Protein AF-A0A957BUF9-F1 (afdb_monomer)

Mean predicted aligned error: 3.06 Å

Radius of gyration: 19.1 Å; Cα contacts (8 Å, |Δi|>4): 492; chains: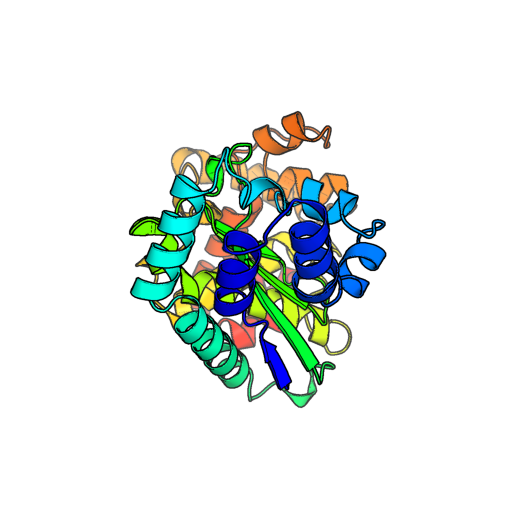 1; bounding box: 46×39×56 Å

Sequence (296 aa):
MQFDIIDAESIYRRLLDAPDDDARGAIFDAELAAPFDGLARMMGGGGRATFAQWGMTPEMFSSAMREQVTRYVAALAEAKAWERAAAALERGWQAFSAYHDRIALDKTVFALVLSDMSKAPWARGYAGFGAIPGWIMVTYWQPDTYNLARVEAATAHELHHQLMGASMQRGGINMMASLADYMLGEGLAESFATELYGDAVAGPWVTDFPEAELERVKVIYRGALDLTGYDTLRAYIFGGQIAAAYDLPQVEVPMMSGYALGYKIVQAYKQRTGKSVVDISYIPPREVIAESGFFG

pLDDT: mean 95.89, std 3.26, range [80.38, 98.88]

Secondary structure (DSSP, 8-state):
-EEEE--HHHHHHHHHH-SSHHHHHHHHIIIIIGGGHHHHHHTT--HHHHHHHTT--GGGGSTTTHHHHHHHHHHHHHTTHHHHHHHHHHHHHHHTGGGGGG---SEEEEEEEE---TT-GGGTTEEEE--STTEEEEEESS--HHHHTTHHHHHHHHHHHHHHHHHGGGT---TTS-HHHHHHHHHHHHHHHHHHH-GGG--HHHHSS-GGGHHHHHHHHHTTTT--SHHHHHHHHH-HHHHHHTTPPP--S-TTHHHHHHHHHHHHHHHHH---HHHHTTS-HHHHHHHHTTT-

Structure (mmCIF, N/CA/C/O backbone):
data_AF-A0A957BUF9-F1
#
_entry.id   AF-A0A957BUF9-F1
#
loop_
_atom_site.group_PDB
_atom_site.id
_atom_site.type_symbol
_atom_site.label_atom_id
_atom_site.label_alt_id
_atom_site.label_comp_id
_atom_site.label_asym_id
_atom_site.label_entity_id
_atom_site.label_seq_id
_atom_site.pdbx_PDB_ins_code
_atom_site.Cartn_x
_atom_site.Cartn_y
_atom_site.Cartn_z
_atom_site.occupancy
_atom_site.B_iso_or_equiv
_atom_site.auth_seq_id
_atom_site.auth_comp_id
_atom_site.auth_asym_id
_atom_site.auth_atom_id
_atom_site.pdbx_PDB_model_num
ATOM 1 N N . MET A 1 1 ? -12.159 -13.874 -6.905 1.00 93.12 1 MET A N 1
ATOM 2 C CA . MET A 1 1 ? -11.559 -12.811 -7.727 1.00 93.12 1 MET A CA 1
ATOM 3 C C . MET A 1 1 ? -10.401 -13.400 -8.515 1.00 93.12 1 MET A C 1
ATOM 5 O O . MET A 1 1 ? -9.682 -14.224 -7.969 1.00 93.12 1 MET A O 1
ATOM 9 N N . GLN A 1 2 ? -10.260 -13.029 -9.783 1.00 96.12 2 GLN A N 1
ATOM 10 C CA . GLN A 1 2 ? -9.119 -13.352 -10.637 1.00 96.12 2 GLN A CA 1
ATOM 11 C C . GLN A 1 2 ? -8.083 -12.224 -10.549 1.00 96.12 2 GLN A C 1
ATOM 13 O O . GLN A 1 2 ? -8.441 -11.050 -10.674 1.00 96.12 2 GLN A O 1
ATOM 18 N N . PHE A 1 3 ? -6.810 -12.579 -10.382 1.00 98.19 3 PHE A N 1
ATOM 19 C CA . PHE A 1 3 ? -5.698 -11.632 -10.438 1.00 98.19 3 PHE A CA 1
ATOM 20 C C . PHE A 1 3 ? -5.000 -11.703 -11.798 1.00 98.19 3 PHE A C 1
ATOM 22 O O . PHE A 1 3 ? -4.423 -12.727 -12.160 1.00 98.19 3 PHE A O 1
ATOM 29 N N . ASP A 1 4 ? -5.025 -10.598 -12.534 1.00 98.12 4 ASP A N 1
ATOM 30 C CA . ASP A 1 4 ? -4.230 -10.406 -13.743 1.00 98.12 4 ASP A CA 1
ATOM 31 C C . ASP A 1 4 ? -2.893 -9.779 -13.346 1.00 98.12 4 ASP A C 1
ATOM 33 O O . ASP A 1 4 ? -2.760 -8.559 -13.229 1.00 98.12 4 ASP A O 1
ATOM 37 N N . ILE A 1 5 ? -1.917 -10.642 -13.076 1.00 98.44 5 ILE A N 1
ATOM 38 C CA . ILE A 1 5 ? -0.587 -10.254 -12.607 1.00 98.44 5 ILE A CA 1
ATOM 39 C C . ILE A 1 5 ? 0.290 -9.893 -13.806 1.00 98.44 5 ILE A C 1
ATOM 41 O O . ILE A 1 5 ? 0.530 -10.721 -14.685 1.00 98.44 5 ILE A O 1
ATOM 45 N N . ILE A 1 6 ? 0.790 -8.660 -13.828 1.00 98.50 6 ILE A N 1
ATOM 46 C CA . ILE A 1 6 ? 1.730 -8.184 -14.840 1.00 98.50 6 ILE A CA 1
ATOM 47 C C . ILE A 1 6 ? 3.107 -8.809 -14.598 1.00 98.50 6 ILE A C 1
ATOM 49 O O . ILE A 1 6 ? 3.684 -8.660 -13.518 1.00 98.50 6 ILE A O 1
ATOM 53 N N . ASP A 1 7 ? 3.658 -9.469 -15.622 1.00 98.25 7 ASP A N 1
ATOM 54 C CA . ASP A 1 7 ? 5.020 -10.021 -15.619 1.00 98.25 7 ASP A CA 1
ATOM 55 C C . ASP A 1 7 ? 6.062 -8.903 -15.798 1.00 98.25 7 ASP A C 1
ATOM 57 O O . ASP A 1 7 ? 6.698 -8.736 -16.846 1.00 98.25 7 ASP A O 1
ATOM 61 N N . ALA A 1 8 ? 6.196 -8.085 -14.755 1.00 98.25 8 ALA A N 1
ATOM 62 C CA . ALA A 1 8 ? 7.102 -6.949 -14.745 1.00 98.25 8 ALA A CA 1
ATOM 63 C C . ALA A 1 8 ? 8.568 -7.382 -14.900 1.00 98.25 8 ALA A C 1
ATOM 65 O O . ALA A 1 8 ? 9.340 -6.644 -15.505 1.00 98.25 8 ALA A O 1
ATOM 66 N N . GLU A 1 9 ? 8.956 -8.579 -14.442 1.00 98.19 9 GLU A N 1
ATOM 67 C CA . GLU A 1 9 ? 10.321 -9.082 -14.622 1.00 98.19 9 GLU A CA 1
ATOM 68 C C . GLU A 1 9 ? 10.674 -9.218 -16.110 1.00 98.19 9 GLU A C 1
ATOM 70 O O . GLU A 1 9 ? 11.672 -8.652 -16.574 1.00 98.19 9 GLU A O 1
ATOM 75 N N . SER A 1 10 ? 9.840 -9.922 -16.881 1.00 98.44 10 SER A N 1
ATOM 76 C CA . SER A 1 10 ? 10.059 -10.094 -18.320 1.00 98.44 10 SER A CA 1
ATOM 77 C C . SER A 1 10 ? 9.954 -8.777 -19.087 1.00 98.44 10 SER A C 1
ATOM 79 O O . SER A 1 10 ? 10.653 -8.582 -20.088 1.00 98.44 10 SER A O 1
ATOM 81 N N . ILE A 1 11 ? 9.092 -7.857 -18.645 1.00 98.69 11 ILE A N 1
ATOM 82 C CA . ILE A 1 11 ? 8.996 -6.518 -19.237 1.00 98.69 11 ILE A CA 1
ATOM 83 C C . ILE A 1 11 ? 10.272 -5.712 -18.960 1.00 98.69 11 ILE A C 1
ATOM 85 O O . ILE A 1 11 ? 10.829 -5.126 -19.887 1.00 98.69 11 ILE A O 1
ATOM 89 N N . TYR A 1 12 ? 10.806 -5.736 -17.736 1.00 98.50 12 TYR A N 1
ATOM 90 C CA . TYR A 1 12 ? 12.041 -5.028 -17.391 1.00 98.50 12 TYR A CA 1
ATOM 91 C C . TYR A 1 12 ? 13.249 -5.527 -18.162 1.00 98.50 12 TYR A C 1
ATOM 93 O O . TYR A 1 12 ? 14.031 -4.709 -18.642 1.00 98.50 12 TYR A O 1
ATOM 101 N N . ARG A 1 13 ? 13.380 -6.842 -18.357 1.00 97.88 13 ARG A N 1
ATOM 102 C CA . ARG A 1 13 ? 14.448 -7.396 -19.202 1.00 97.88 13 ARG A CA 1
ATOM 103 C C . ARG A 1 13 ? 14.373 -6.841 -20.626 1.00 97.88 13 ARG A C 1
ATOM 105 O O . ARG A 1 13 ? 15.377 -6.379 -21.151 1.00 97.88 13 ARG A O 1
ATOM 112 N N . ARG A 1 14 ? 13.177 -6.768 -21.217 1.00 98.19 14 ARG A N 1
ATOM 113 C CA . ARG A 1 14 ? 12.992 -6.196 -22.563 1.00 98.19 14 ARG A CA 1
ATOM 114 C C . ARG A 1 14 ? 13.181 -4.682 -22.618 1.00 98.19 14 ARG A C 1
ATOM 116 O O . ARG A 1 14 ? 13.705 -4.188 -23.609 1.00 98.19 14 ARG A O 1
ATOM 123 N N . LEU A 1 15 ? 12.810 -3.946 -21.571 1.00 98.19 15 LEU A N 1
ATOM 124 C CA . LEU A 1 15 ? 13.092 -2.509 -21.466 1.00 98.19 15 LEU A CA 1
ATOM 125 C C . LEU A 1 15 ? 14.598 -2.232 -21.383 1.00 98.19 15 LEU A C 1
ATOM 127 O O . LEU A 1 15 ? 15.083 -1.289 -22.010 1.00 98.19 15 LEU A O 1
ATOM 131 N N . LEU A 1 16 ? 15.339 -3.067 -20.648 1.00 97.56 16 LEU A N 1
ATOM 132 C CA . LEU A 1 16 ? 16.799 -3.025 -20.612 1.00 97.56 16 LEU A CA 1
ATOM 133 C C . LEU A 1 16 ? 17.384 -3.424 -21.973 1.00 97.56 16 LEU A C 1
ATOM 135 O O . LEU A 1 16 ? 18.296 -2.765 -22.452 1.00 97.56 16 LEU A O 1
ATOM 139 N N . ASP A 1 17 ? 16.860 -4.435 -22.653 1.00 96.81 17 ASP A N 1
ATOM 140 C CA . ASP A 1 17 ? 17.416 -4.901 -23.933 1.00 96.81 17 ASP A CA 1
ATOM 141 C C . ASP A 1 17 ? 16.968 -4.078 -25.155 1.00 96.81 17 ASP A C 1
ATOM 143 O O . ASP A 1 17 ? 17.446 -4.311 -26.267 1.00 96.81 17 ASP A O 1
ATOM 147 N N . ALA A 1 18 ? 16.076 -3.100 -24.970 1.00 97.50 18 ALA A N 1
ATOM 148 C CA . ALA A 1 18 ? 15.553 -2.274 -26.051 1.00 97.50 18 ALA A CA 1
ATOM 149 C C . ALA A 1 18 ? 16.684 -1.543 -26.816 1.00 97.50 18 ALA A C 1
ATOM 151 O O . ALA A 1 18 ? 17.548 -0.925 -26.180 1.00 97.50 18 ALA A O 1
ATOM 152 N N . PRO A 1 19 ? 16.673 -1.575 -28.166 1.00 95.44 19 PRO A N 1
ATOM 153 C CA . PRO A 1 19 ? 17.768 -1.061 -28.994 1.00 95.44 19 PRO A CA 1
ATOM 154 C C . PRO A 1 19 ? 17.893 0.468 -28.972 1.00 95.44 19 PRO A C 1
ATOM 156 O O . PRO A 1 19 ? 18.985 0.997 -29.171 1.00 95.44 19 PRO A O 1
ATOM 159 N N . ASP A 1 20 ? 16.791 1.172 -28.719 1.00 95.50 20 ASP A N 1
ATOM 160 C CA . ASP A 1 20 ? 16.701 2.628 -28.678 1.00 95.50 20 ASP A CA 1
ATOM 161 C C . ASP A 1 20 ? 15.570 3.082 -27.734 1.00 95.50 20 ASP A C 1
ATOM 163 O O . ASP A 1 20 ? 14.872 2.271 -27.112 1.00 95.50 20 ASP A O 1
ATOM 167 N N . ASP A 1 21 ? 15.443 4.398 -27.561 1.00 95.31 21 ASP A N 1
ATOM 168 C CA . ASP A 1 21 ? 14.479 5.007 -26.641 1.00 95.31 21 ASP A CA 1
ATOM 169 C C . ASP A 1 21 ? 13.029 4.877 -27.137 1.00 95.31 21 ASP A C 1
ATOM 171 O O . ASP A 1 21 ? 12.120 4.733 -26.316 1.00 95.31 21 ASP A O 1
ATOM 175 N N . ASP A 1 22 ? 12.810 4.845 -28.455 1.00 96.50 22 ASP A N 1
ATOM 176 C CA . ASP A 1 22 ? 11.481 4.692 -29.053 1.00 96.50 22 ASP A CA 1
ATOM 177 C C . ASP A 1 22 ? 10.931 3.284 -28.803 1.00 96.50 22 ASP A C 1
ATOM 179 O O . ASP A 1 22 ? 9.811 3.129 -28.306 1.00 96.50 22 ASP A O 1
ATOM 183 N N . ALA A 1 23 ? 11.738 2.249 -29.058 1.00 97.75 23 ALA A N 1
ATOM 184 C CA . ALA A 1 23 ? 11.388 0.862 -28.771 1.00 97.75 23 ALA A CA 1
ATOM 185 C C . ALA A 1 23 ? 11.121 0.646 -27.275 1.00 97.75 23 ALA A C 1
ATOM 187 O O . ALA A 1 23 ? 10.150 -0.012 -26.896 1.00 97.75 23 ALA A O 1
ATOM 188 N N . ARG A 1 24 ? 11.946 1.244 -26.408 1.00 97.62 24 ARG A N 1
ATOM 189 C CA . ARG A 1 24 ? 11.765 1.175 -24.953 1.00 97.62 24 ARG A CA 1
ATOM 190 C C . ARG A 1 24 ? 10.471 1.845 -24.508 1.00 97.62 24 ARG A C 1
ATOM 192 O O . ARG A 1 24 ? 9.728 1.284 -23.706 1.00 97.62 24 ARG A O 1
ATOM 199 N N . GLY A 1 25 ? 10.193 3.031 -25.040 1.00 97.38 25 GLY A N 1
ATOM 200 C CA . GLY A 1 25 ? 8.956 3.748 -24.775 1.00 97.38 25 GLY A CA 1
ATOM 201 C C . GLY A 1 25 ? 7.723 2.955 -25.215 1.00 97.38 25 GLY A C 1
ATOM 202 O O . GLY A 1 25 ? 6.757 2.877 -24.463 1.00 97.38 25 GLY A O 1
ATOM 203 N N . ALA A 1 26 ? 7.773 2.316 -26.386 1.00 98.00 26 ALA A N 1
ATOM 204 C CA . ALA A 1 26 ? 6.678 1.489 -26.888 1.00 98.00 26 ALA A CA 1
ATOM 205 C C . ALA A 1 26 ? 6.393 0.272 -25.989 1.00 98.00 26 ALA A C 1
ATOM 207 O O . ALA A 1 26 ? 5.230 -0.010 -25.703 1.00 98.00 26 ALA A O 1
ATOM 208 N N . ILE A 1 27 ? 7.437 -0.412 -25.501 1.00 98.31 27 ILE A N 1
ATOM 209 C CA . ILE A 1 27 ? 7.293 -1.523 -24.542 1.00 98.31 27 ILE A CA 1
ATOM 210 C C . ILE A 1 27 ? 6.663 -1.021 -23.237 1.00 98.31 27 ILE A C 1
ATOM 212 O O . ILE A 1 27 ? 5.720 -1.625 -22.731 1.00 98.31 27 ILE A O 1
ATOM 216 N N . PHE A 1 28 ? 7.160 0.096 -22.696 1.00 97.88 28 PHE A N 1
ATOM 217 C CA . PHE A 1 28 ? 6.640 0.669 -21.453 1.00 97.88 28 PHE A CA 1
ATOM 218 C C . PHE A 1 28 ? 5.151 1.011 -21.577 1.00 97.88 28 PHE A C 1
ATOM 220 O O . PHE A 1 28 ? 4.353 0.611 -20.728 1.00 97.88 28 PHE A O 1
ATOM 227 N N . ASP A 1 29 ? 4.774 1.706 -22.651 1.00 97.44 29 ASP A N 1
ATOM 228 C CA . ASP A 1 29 ? 3.396 2.137 -22.871 1.00 97.44 29 ASP A CA 1
ATOM 229 C C . ASP A 1 29 ? 2.447 0.946 -23.007 1.00 97.44 29 ASP A C 1
ATOM 231 O O . ASP A 1 29 ? 1.395 0.916 -22.372 1.00 97.44 29 ASP A O 1
ATOM 235 N N . ALA A 1 30 ? 2.822 -0.047 -23.814 1.00 97.50 30 ALA A N 1
ATOM 236 C CA . ALA A 1 30 ? 1.952 -1.176 -24.112 1.00 97.50 30 ALA A CA 1
ATOM 237 C C . ALA A 1 30 ? 1.800 -2.151 -22.935 1.00 97.50 30 ALA A C 1
ATOM 239 O O . ALA A 1 30 ? 0.750 -2.776 -22.799 1.00 97.50 30 ALA A O 1
ATOM 240 N N . GLU A 1 31 ? 2.832 -2.304 -22.101 1.00 97.31 31 GLU A N 1
ATOM 241 C CA . GLU A 1 31 ? 2.919 -3.458 -21.196 1.00 97.31 31 GLU A CA 1
ATOM 242 C C . GLU A 1 31 ? 2.988 -3.096 -19.714 1.00 97.31 31 GLU A C 1
ATOM 244 O O . GLU A 1 31 ? 2.592 -3.910 -18.882 1.00 97.31 31 GLU A O 1
ATOM 249 N N . LEU A 1 32 ? 3.425 -1.879 -19.368 1.00 95.69 32 LEU A N 1
ATOM 250 C CA . LEU A 1 32 ? 3.353 -1.364 -17.996 1.00 95.69 32 LEU A CA 1
ATOM 251 C C . LEU A 1 32 ? 2.255 -0.318 -17.837 1.00 95.69 32 LEU A C 1
ATOM 253 O O . LEU A 1 32 ? 1.518 -0.369 -16.855 1.00 95.69 32 LEU A O 1
ATOM 257 N N . ALA A 1 33 ? 2.126 0.617 -18.783 1.00 96.12 33 ALA A N 1
ATOM 258 C CA . ALA A 1 33 ? 1.180 1.717 -18.638 1.00 96.12 33 ALA A CA 1
ATOM 259 C C . ALA A 1 33 ? -0.260 1.311 -18.986 1.00 96.12 33 ALA A C 1
ATOM 261 O O . ALA A 1 33 ? -1.160 1.471 -18.159 1.00 96.12 33 ALA A O 1
ATOM 262 N N . ALA A 1 34 ? -0.474 0.723 -20.168 1.00 96.38 34 ALA A N 1
ATOM 263 C CA . ALA A 1 34 ? -1.806 0.385 -20.672 1.00 96.38 34 ALA A CA 1
ATOM 264 C C . ALA A 1 34 ? -2.673 -0.449 -19.701 1.00 96.38 34 ALA A C 1
ATOM 266 O O . ALA A 1 34 ? -3.863 -0.143 -19.567 1.00 96.38 34 ALA A O 1
ATOM 267 N N . PRO A 1 35 ? -2.139 -1.442 -18.952 1.00 96.62 35 PRO A N 1
ATOM 268 C CA . PRO A 1 35 ? -2.933 -2.174 -17.959 1.00 96.62 35 PRO A CA 1
ATOM 269 C C . PRO A 1 35 ? -3.543 -1.294 -16.852 1.00 96.62 35 PRO A C 1
ATOM 271 O O . PRO A 1 35 ? -4.583 -1.639 -16.286 1.00 96.62 35 PRO A O 1
ATOM 274 N N . PHE A 1 36 ? -2.934 -0.139 -16.570 1.00 96.69 36 PHE A N 1
ATOM 275 C CA . PHE A 1 36 ? -3.342 0.815 -15.536 1.00 96.69 36 PHE A CA 1
ATOM 276 C C . PHE A 1 36 ? -3.938 2.118 -16.110 1.00 96.69 36 PHE A C 1
ATOM 278 O O . PHE A 1 36 ? -4.192 3.060 -15.360 1.00 96.69 36 PHE A O 1
ATOM 285 N N . ASP A 1 37 ? -4.258 2.188 -17.408 1.00 94.12 37 ASP A N 1
ATOM 286 C CA . ASP A 1 37 ? -4.880 3.379 -18.020 1.00 94.12 37 ASP A CA 1
ATOM 287 C C . ASP A 1 37 ? -6.249 3.727 -17.415 1.00 94.12 37 ASP A C 1
ATOM 289 O O . ASP A 1 37 ? -6.666 4.887 -17.386 1.00 94.12 37 ASP A O 1
ATOM 293 N N . GLY A 1 38 ? -7.000 2.721 -16.954 1.00 95.00 38 GLY A N 1
ATOM 294 C CA . GLY A 1 38 ? -8.247 2.943 -16.217 1.00 95.00 38 GLY A CA 1
ATOM 295 C C . GLY A 1 38 ? -8.001 3.667 -14.894 1.00 95.00 38 GLY A C 1
ATOM 296 O O . GLY A 1 38 ? -8.633 4.693 -14.636 1.00 95.00 38 GLY A O 1
ATOM 297 N N . LEU A 1 39 ? -7.019 3.191 -14.124 1.00 94.88 39 LEU A N 1
ATOM 298 C CA . LEU A 1 39 ? -6.578 3.823 -12.885 1.00 94.88 39 LEU A CA 1
ATOM 299 C C . LEU A 1 39 ? -6.098 5.261 -13.129 1.00 94.88 39 LEU A C 1
ATOM 301 O O . LEU A 1 39 ? -6.566 6.187 -12.468 1.00 94.88 39 LEU A O 1
ATOM 305 N N . ALA A 1 40 ? -5.220 5.471 -14.114 1.00 94.38 40 ALA A N 1
ATOM 306 C CA . ALA A 1 40 ? -4.697 6.796 -14.442 1.00 94.38 40 ALA A CA 1
ATOM 307 C C . ALA A 1 40 ? -5.820 7.796 -14.770 1.00 94.38 40 ALA A C 1
ATOM 309 O O . ALA A 1 40 ? -5.813 8.915 -14.256 1.00 94.38 40 ALA A O 1
ATOM 310 N N . ARG A 1 41 ? -6.830 7.379 -15.550 1.00 95.06 41 ARG A N 1
ATOM 311 C CA . ARG A 1 41 ? -8.002 8.214 -15.870 1.00 95.06 41 ARG A CA 1
ATOM 312 C C . ARG A 1 41 ? -8.845 8.548 -14.646 1.00 95.06 41 ARG A C 1
ATOM 314 O O . ARG A 1 41 ? -9.285 9.687 -14.513 1.00 95.06 41 ARG A O 1
ATOM 321 N N . MET A 1 42 ? -9.067 7.586 -13.750 1.00 92.19 42 MET A N 1
ATOM 322 C CA . MET A 1 42 ? -9.810 7.828 -12.507 1.00 92.19 42 MET A CA 1
ATOM 323 C C . MET A 1 42 ? -9.100 8.817 -11.582 1.00 92.19 42 MET A C 1
ATOM 325 O O . MET A 1 42 ? -9.757 9.606 -10.910 1.00 92.19 42 MET A O 1
ATOM 329 N N . MET A 1 43 ? -7.769 8.821 -11.605 1.00 89.38 43 MET A N 1
ATOM 330 C CA . MET A 1 43 ? -6.935 9.786 -10.887 1.00 89.38 43 MET A CA 1
ATOM 331 C C . MET A 1 43 ? -6.830 11.148 -11.606 1.00 89.38 43 MET A C 1
ATOM 333 O O . MET A 1 43 ? -6.058 12.006 -11.185 1.00 89.38 43 MET A O 1
ATOM 337 N N . GLY A 1 44 ? -7.592 11.363 -12.688 1.00 90.06 44 GLY A N 1
ATOM 338 C CA . GLY A 1 44 ? -7.624 12.619 -13.446 1.00 90.06 44 GLY A CA 1
ATOM 339 C C . GLY A 1 44 ? -6.469 12.802 -14.437 1.00 90.06 44 GLY A C 1
ATOM 340 O O . GLY A 1 44 ? -6.256 13.912 -14.921 1.00 90.06 44 GLY A O 1
ATOM 341 N N . GLY A 1 45 ? -5.721 11.737 -14.732 1.00 92.06 45 GLY A N 1
ATOM 342 C CA . GLY A 1 45 ? -4.552 11.746 -15.609 1.00 92.06 45 GLY A CA 1
ATOM 343 C C . GLY A 1 45 ? -4.662 10.806 -16.815 1.00 92.06 45 GLY A C 1
ATOM 344 O O . GLY A 1 45 ? -5.750 10.415 -17.242 1.00 92.06 45 GLY A O 1
ATOM 345 N N . GLY A 1 46 ? -3.510 10.452 -17.385 1.00 89.50 46 GLY A N 1
ATOM 346 C CA . GLY A 1 46 ? -3.391 9.527 -18.509 1.00 89.50 46 GLY A CA 1
ATOM 347 C C . GLY A 1 46 ? -2.000 9.531 -19.147 1.00 89.50 46 GLY A C 1
ATOM 348 O O . GLY A 1 46 ? -1.310 10.553 -19.174 1.00 89.50 46 GLY A O 1
ATOM 349 N N . GLY A 1 47 ? -1.604 8.377 -19.689 1.00 87.88 47 GLY A N 1
ATOM 350 C CA . GLY A 1 47 ? -0.343 8.205 -20.411 1.00 87.88 47 GLY A CA 1
ATOM 351 C C . GLY A 1 47 ? 0.909 8.456 -19.562 1.00 87.88 47 GLY A C 1
ATOM 352 O O . GLY A 1 47 ? 0.858 8.546 -18.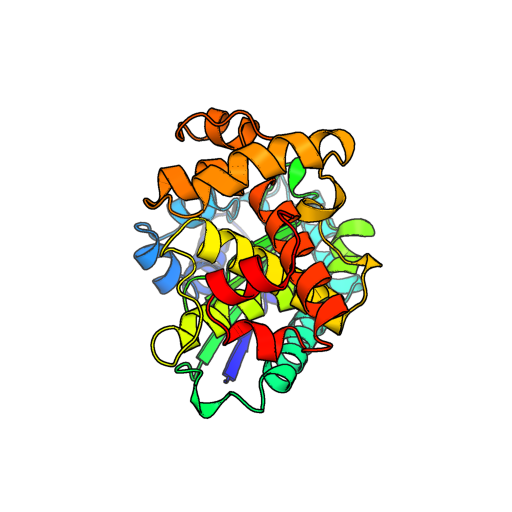334 1.00 87.88 47 GLY A O 1
ATOM 353 N N . ARG A 1 48 ? 2.061 8.601 -20.230 1.00 90.31 48 ARG A N 1
ATOM 354 C CA . ARG A 1 48 ? 3.387 8.681 -19.585 1.00 90.31 48 ARG A CA 1
ATOM 355 C C . ARG A 1 48 ? 3.523 9.779 -18.530 1.00 90.31 48 ARG A C 1
ATOM 357 O O . ARG A 1 48 ? 4.263 9.595 -17.572 1.00 90.31 48 ARG A O 1
ATOM 364 N N . ALA A 1 49 ? 2.820 10.904 -18.678 1.00 93.44 49 ALA A N 1
ATOM 365 C CA . ALA A 1 49 ? 2.907 12.011 -17.725 1.00 93.44 49 ALA A CA 1
ATOM 366 C C . ALA A 1 49 ? 2.449 11.598 -16.316 1.00 93.44 49 ALA A C 1
ATOM 368 O O . ALA A 1 49 ? 3.083 11.970 -15.331 1.00 93.44 49 ALA A O 1
ATOM 369 N N . THR A 1 50 ? 1.388 10.795 -16.217 1.00 94.50 50 THR A N 1
ATOM 370 C CA . THR A 1 50 ? 0.890 10.286 -14.933 1.00 94.50 50 THR A CA 1
ATOM 371 C C . THR A 1 50 ? 1.851 9.272 -14.322 1.00 94.50 50 THR A C 1
ATOM 373 O O . THR A 1 50 ? 2.197 9.395 -13.152 1.00 94.50 50 THR A O 1
ATOM 376 N N . PHE A 1 51 ? 2.372 8.332 -15.113 1.00 95.44 51 PHE A N 1
ATOM 377 C CA . PHE A 1 51 ? 3.361 7.370 -14.616 1.00 95.44 51 PHE A CA 1
ATOM 378 C C . PHE A 1 51 ? 4.656 8.054 -14.169 1.00 95.44 51 PHE A C 1
ATOM 380 O O . PHE A 1 51 ? 5.202 7.695 -13.129 1.00 95.44 51 PHE A O 1
ATOM 387 N N . ALA A 1 52 ? 5.093 9.103 -14.869 1.00 95.25 52 ALA A N 1
ATOM 388 C CA . ALA A 1 52 ? 6.248 9.892 -14.459 1.00 95.25 52 ALA A CA 1
ATOM 389 C C . ALA A 1 52 ? 6.032 10.599 -13.110 1.00 95.25 52 ALA A C 1
ATOM 391 O O . ALA A 1 52 ? 6.958 10.669 -12.302 1.00 95.25 52 ALA A O 1
ATOM 392 N N . GLN A 1 53 ? 4.815 11.077 -12.819 1.00 93.19 53 GLN A N 1
ATOM 393 C CA . GLN A 1 53 ? 4.470 11.606 -11.489 1.00 93.19 53 GLN A CA 1
ATOM 394 C C . GLN A 1 53 ? 4.514 10.523 -10.404 1.00 93.19 53 GLN A C 1
ATOM 396 O O . GLN A 1 53 ? 4.831 10.823 -9.256 1.00 93.19 53 GLN A O 1
ATOM 401 N N . TRP A 1 54 ? 4.244 9.271 -10.772 1.00 94.00 54 TRP A N 1
ATOM 402 C CA . TRP A 1 54 ? 4.379 8.098 -9.907 1.00 94.00 54 TRP A CA 1
ATOM 403 C C . TRP A 1 54 ? 5.798 7.513 -9.896 1.00 94.00 54 TRP A C 1
ATOM 405 O O . TRP A 1 54 ? 5.994 6.394 -9.428 1.00 94.00 54 TRP A O 1
ATOM 415 N N . GLY A 1 55 ? 6.790 8.236 -10.427 1.00 95.38 55 GLY A N 1
ATOM 416 C CA . GLY A 1 55 ? 8.192 7.818 -10.432 1.00 95.38 55 GLY A CA 1
ATOM 417 C C . GLY A 1 55 ? 8.513 6.694 -11.420 1.00 95.38 55 GLY A C 1
ATOM 418 O O . GLY A 1 55 ? 9.563 6.076 -11.305 1.00 95.38 55 GLY A O 1
ATOM 419 N N . MET A 1 56 ? 7.637 6.402 -12.380 1.00 96.19 56 MET A N 1
ATOM 420 C CA . MET A 1 56 ? 7.827 5.337 -13.366 1.00 96.19 56 MET A CA 1
ATOM 421 C C . MET A 1 56 ? 8.022 5.925 -14.756 1.00 96.19 56 MET A C 1
ATOM 423 O O . MET A 1 56 ? 7.106 6.529 -15.318 1.00 96.19 56 MET A O 1
ATOM 427 N N . THR A 1 57 ? 9.202 5.728 -15.338 1.00 95.88 57 THR A N 1
ATOM 428 C CA . THR A 1 57 ? 9.489 6.193 -16.697 1.00 95.88 57 THR A CA 1
ATOM 429 C C . THR A 1 57 ? 10.327 5.177 -17.478 1.00 95.88 57 THR A C 1
ATOM 431 O O . THR A 1 57 ? 11.121 4.439 -16.885 1.00 95.88 57 THR A O 1
ATOM 434 N N . PRO A 1 58 ? 10.201 5.117 -18.817 1.00 95.88 58 PRO A N 1
ATOM 435 C CA . PRO A 1 58 ? 11.077 4.275 -19.628 1.00 95.88 58 PRO A CA 1
ATOM 436 C C . PRO A 1 58 ? 12.554 4.701 -19.535 1.00 95.88 58 PRO A C 1
ATOM 438 O O . PRO A 1 58 ? 13.445 3.864 -19.669 1.00 95.88 58 PRO A O 1
ATOM 441 N N . GLU A 1 59 ? 12.856 5.972 -19.261 1.00 94.38 59 GLU A N 1
ATOM 442 C CA . GLU A 1 59 ? 14.226 6.491 -19.134 1.00 94.38 59 GLU A CA 1
ATOM 443 C C . GLU A 1 59 ? 14.992 5.868 -17.957 1.00 94.38 59 GLU A C 1
ATOM 445 O O . GLU A 1 59 ? 16.222 5.819 -18.000 1.00 94.38 59 GLU A O 1
ATOM 450 N N . MET A 1 60 ? 14.297 5.302 -16.964 1.00 94.19 60 MET A N 1
ATOM 451 C CA . MET A 1 60 ? 14.921 4.526 -15.883 1.00 94.19 60 MET A CA 1
ATOM 452 C C . MET A 1 60 ? 15.733 3.332 -16.414 1.00 94.19 60 MET A C 1
ATOM 454 O O . MET A 1 60 ? 16.706 2.918 -15.793 1.00 94.19 60 MET A O 1
ATOM 458 N N . PHE A 1 61 ? 15.377 2.794 -17.583 1.00 95.50 61 PHE A N 1
ATOM 459 C CA . PHE A 1 61 ? 16.073 1.666 -18.216 1.00 95.50 61 PHE A CA 1
ATOM 460 C C . PHE A 1 61 ? 17.060 2.121 -19.315 1.00 95.50 61 PHE A C 1
ATOM 462 O O . PHE A 1 61 ? 17.654 1.298 -20.018 1.00 95.50 61 PHE A O 1
ATOM 469 N N . SER A 1 62 ? 17.264 3.437 -19.464 1.00 91.62 62 SER A N 1
ATOM 470 C CA . SER A 1 62 ? 18.271 4.023 -20.360 1.00 91.62 62 SER A CA 1
ATOM 471 C C . SER A 1 62 ? 19.698 3.831 -19.833 1.00 91.62 62 SER A C 1
ATOM 473 O O . SER A 1 62 ? 19.911 3.444 -18.685 1.00 91.62 62 SER A O 1
ATOM 475 N N . SER A 1 63 ? 20.707 4.134 -20.655 1.00 83.00 63 SER A N 1
ATOM 476 C CA . SER A 1 63 ? 22.128 3.991 -20.295 1.00 83.00 63 SER A CA 1
ATOM 477 C C . SER A 1 63 ? 22.524 4.704 -18.996 1.00 83.00 63 SER A C 1
ATOM 479 O O . SER A 1 63 ? 23.369 4.182 -18.273 1.00 83.00 63 SER A O 1
ATOM 481 N N . ALA A 1 64 ? 21.896 5.838 -18.666 1.00 88.12 64 ALA A N 1
ATOM 482 C CA . ALA A 1 64 ? 22.212 6.622 -17.472 1.00 88.12 64 ALA A CA 1
ATOM 483 C C . ALA A 1 64 ? 21.919 5.877 -16.157 1.00 88.12 64 ALA A C 1
ATOM 485 O O . ALA A 1 64 ? 22.628 6.070 -15.173 1.00 88.12 64 ALA A O 1
ATOM 486 N N . MET A 1 65 ? 20.893 5.021 -16.142 1.00 91.00 65 MET A N 1
ATOM 487 C CA . MET A 1 65 ? 20.433 4.301 -14.945 1.00 91.00 65 MET A CA 1
ATOM 488 C C . MET A 1 65 ? 20.473 2.775 -15.105 1.00 91.00 65 MET A C 1
ATOM 490 O O . MET A 1 65 ? 20.216 2.047 -14.147 1.00 91.00 65 MET A O 1
ATOM 494 N N . ARG A 1 66 ? 20.857 2.275 -16.288 1.00 92.44 66 ARG A N 1
ATOM 495 C CA . ARG A 1 66 ? 20.857 0.852 -16.654 1.00 92.44 66 ARG A CA 1
ATOM 496 C C . ARG A 1 66 ? 21.531 -0.029 -15.614 1.00 92.44 66 ARG A C 1
ATOM 498 O O . ARG A 1 66 ? 20.928 -0.993 -15.174 1.00 92.44 66 ARG A O 1
ATOM 505 N N . GLU A 1 67 ? 22.762 0.279 -15.210 1.00 95.56 67 GLU A N 1
ATOM 506 C CA . GLU A 1 67 ? 23.490 -0.565 -14.252 1.00 95.56 67 GLU A CA 1
ATOM 507 C C . GLU A 1 67 ? 22.757 -0.652 -12.904 1.00 95.56 67 GLU A C 1
ATOM 509 O O . GLU A 1 67 ? 22.626 -1.726 -12.316 1.00 95.56 67 GLU A O 1
ATOM 514 N N . GLN A 1 68 ? 22.244 0.482 -12.428 1.00 95.81 68 GLN A N 1
ATOM 515 C CA . GLN A 1 68 ? 21.496 0.568 -11.181 1.00 95.81 68 GLN A CA 1
ATOM 516 C C . GLN A 1 68 ? 20.192 -0.233 -11.260 1.00 95.81 68 GLN A C 1
ATOM 518 O O . GLN A 1 68 ? 19.935 -1.066 -10.392 1.00 95.81 68 GLN A O 1
ATOM 523 N N . VAL A 1 69 ? 19.402 -0.029 -12.313 1.00 97.00 69 VAL A N 1
ATOM 524 C CA . VAL A 1 69 ? 18.119 -0.714 -12.490 1.00 97.00 69 VAL A CA 1
ATOM 525 C C . VAL A 1 69 ? 18.307 -2.206 -12.756 1.00 97.00 69 VAL A C 1
ATOM 527 O O . VAL A 1 69 ? 17.582 -3.002 -12.169 1.00 97.00 69 VAL A O 1
ATOM 530 N N . THR A 1 70 ? 19.326 -2.620 -13.514 1.00 98.00 70 THR A N 1
ATOM 531 C CA . THR A 1 70 ? 19.683 -4.041 -13.670 1.00 98.00 70 THR A CA 1
ATOM 532 C C . THR A 1 70 ? 19.922 -4.705 -12.314 1.00 98.00 70 THR A C 1
ATOM 534 O O . THR A 1 70 ? 19.422 -5.804 -12.077 1.00 98.00 70 THR A O 1
ATOM 537 N N . ARG A 1 71 ? 20.629 -4.039 -11.387 1.00 98.25 71 ARG A N 1
ATOM 538 C CA . ARG A 1 71 ? 20.821 -4.562 -10.023 1.00 98.25 71 ARG A CA 1
ATOM 539 C C . ARG A 1 71 ? 19.513 -4.646 -9.240 1.00 98.25 71 ARG A C 1
ATOM 541 O O . ARG A 1 71 ? 19.321 -5.613 -8.512 1.00 98.25 71 ARG A O 1
ATOM 548 N N . TYR A 1 72 ? 18.614 -3.674 -9.385 1.00 98.31 72 TYR A N 1
ATOM 549 C CA . TYR A 1 72 ? 17.314 -3.696 -8.702 1.00 98.31 72 TYR A CA 1
ATOM 550 C C . TYR A 1 72 ? 16.412 -4.819 -9.213 1.00 98.31 72 TYR A C 1
ATOM 552 O O . TYR A 1 72 ? 15.832 -5.544 -8.409 1.00 98.31 72 TYR A O 1
ATOM 560 N N . VAL A 1 73 ? 16.348 -5.012 -10.533 1.00 98.56 73 VAL A N 1
ATOM 561 C CA . VAL A 1 73 ? 15.614 -6.125 -11.150 1.00 98.56 73 VAL A CA 1
ATOM 562 C C . VAL A 1 73 ? 16.188 -7.463 -10.683 1.00 98.56 73 VAL A C 1
ATOM 564 O O . VAL A 1 73 ? 15.429 -8.340 -10.281 1.00 98.56 73 VAL A O 1
ATOM 567 N N . ALA A 1 74 ? 17.517 -7.605 -10.663 1.00 98.50 74 ALA A N 1
ATOM 568 C CA . ALA A 1 74 ? 18.172 -8.818 -10.179 1.00 98.50 74 ALA A CA 1
ATOM 569 C C . ALA A 1 74 ? 17.872 -9.098 -8.697 1.00 98.50 74 ALA A C 1
ATOM 571 O O . ALA A 1 74 ? 17.561 -10.234 -8.353 1.00 98.50 74 ALA A O 1
ATOM 572 N N . ALA A 1 75 ? 17.901 -8.076 -7.835 1.00 98.75 75 ALA A N 1
ATOM 573 C CA . ALA A 1 75 ? 17.594 -8.224 -6.412 1.00 98.75 75 ALA A CA 1
ATOM 574 C C . ALA A 1 75 ? 16.136 -8.656 -6.166 1.00 98.75 75 ALA A C 1
ATOM 576 O O . ALA A 1 7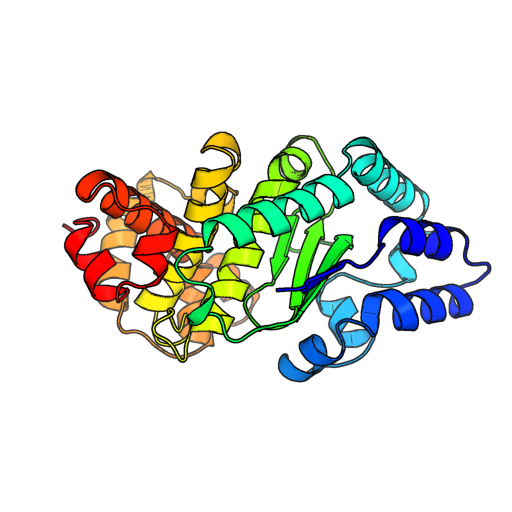5 ? 15.882 -9.531 -5.340 1.00 98.75 75 ALA A O 1
ATOM 577 N N . LEU A 1 76 ? 15.176 -8.089 -6.908 1.00 98.81 76 LEU A N 1
ATOM 578 C CA . LEU A 1 76 ? 13.772 -8.512 -6.852 1.00 98.81 76 LEU A CA 1
ATOM 579 C C . LEU A 1 76 ? 13.593 -9.962 -7.329 1.00 98.81 76 LEU A C 1
ATOM 581 O O . LEU A 1 76 ? 12.865 -10.724 -6.690 1.00 98.81 76 LEU A O 1
ATOM 585 N N . ALA A 1 77 ? 14.282 -10.352 -8.408 1.00 98.69 77 ALA A N 1
ATOM 586 C CA . ALA A 1 77 ? 14.245 -11.711 -8.948 1.00 98.69 77 ALA A CA 1
ATOM 587 C C . ALA A 1 77 ? 14.843 -12.732 -7.968 1.00 98.69 77 ALA A C 1
ATOM 589 O O . ALA A 1 77 ? 14.218 -13.748 -7.670 1.00 98.69 77 ALA A O 1
ATOM 590 N N . GLU A 1 78 ? 16.021 -12.444 -7.406 1.00 98.62 78 GLU A N 1
ATOM 591 C CA . GLU A 1 78 ? 16.687 -13.293 -6.411 1.00 98.62 78 GLU A CA 1
ATOM 592 C C . GLU A 1 78 ? 15.821 -13.476 -5.156 1.00 98.62 78 GLU A C 1
ATOM 594 O O . GLU A 1 78 ? 15.694 -14.584 -4.633 1.00 98.62 78 GLU A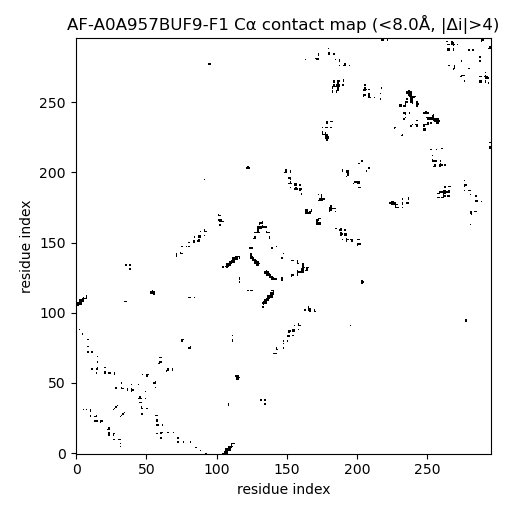 O 1
ATOM 599 N N . ALA A 1 79 ? 15.151 -12.407 -4.719 1.00 98.62 79 ALA A N 1
ATOM 600 C CA . ALA A 1 79 ? 14.220 -12.434 -3.596 1.00 98.62 79 ALA A CA 1
ATOM 601 C C . ALA A 1 79 ? 12.848 -13.039 -3.931 1.00 98.62 79 ALA A C 1
ATOM 603 O O . ALA A 1 79 ? 11.981 -13.075 -3.049 1.00 98.62 79 ALA A O 1
ATOM 604 N N . LYS A 1 80 ? 12.633 -13.482 -5.180 1.00 98.69 80 LYS A N 1
ATOM 605 C CA . LYS A 1 80 ? 11.364 -14.014 -5.695 1.00 98.69 80 LYS A CA 1
ATOM 606 C C . LYS A 1 80 ? 10.182 -13.083 -5.430 1.00 98.69 80 LYS A C 1
ATOM 608 O O . LYS A 1 80 ? 9.094 -13.531 -5.068 1.00 98.69 80 LYS A O 1
ATOM 613 N N . ALA A 1 81 ? 10.402 -11.774 -5.555 1.00 98.81 81 ALA A N 1
ATOM 614 C CA . ALA A 1 81 ? 9.442 -10.766 -5.121 1.00 98.81 81 ALA A CA 1
ATOM 615 C C . ALA A 1 81 ? 8.085 -10.913 -5.834 1.00 98.81 81 ALA A C 1
ATOM 617 O O . ALA A 1 81 ? 7.045 -10.900 -5.182 1.00 98.81 81 ALA A O 1
ATOM 618 N N . TRP A 1 82 ? 8.083 -11.139 -7.151 1.00 98.75 82 TRP A N 1
ATOM 619 C CA . TRP A 1 82 ? 6.845 -11.315 -7.919 1.00 98.75 82 TRP A CA 1
ATOM 620 C C . TRP A 1 82 ? 6.076 -12.588 -7.538 1.00 98.75 82 TRP A C 1
ATOM 622 O O . TRP A 1 82 ? 4.863 -12.528 -7.350 1.00 98.75 82 TRP A O 1
ATOM 632 N N . GLU A 1 83 ? 6.765 -13.719 -7.341 1.00 98.75 83 GLU A N 1
ATOM 633 C CA . GLU A 1 83 ? 6.140 -14.975 -6.888 1.00 98.75 83 GLU A CA 1
ATOM 634 C C . GLU A 1 83 ? 5.534 -14.826 -5.482 1.00 98.75 83 GLU A C 1
ATOM 636 O O . GLU A 1 83 ? 4.408 -15.257 -5.228 1.00 98.75 83 GLU A O 1
ATOM 641 N N . ARG A 1 84 ? 6.271 -14.185 -4.566 1.00 98.81 84 ARG A N 1
ATOM 642 C CA . ARG A 1 84 ? 5.831 -13.932 -3.186 1.00 98.81 84 ARG A CA 1
ATOM 643 C C . ARG A 1 84 ? 4.624 -13.002 -3.144 1.00 98.81 84 ARG A C 1
ATOM 645 O O . ARG A 1 84 ? 3.678 -13.278 -2.412 1.00 98.81 84 ARG A O 1
ATOM 652 N N . ALA A 1 85 ? 4.622 -11.946 -3.954 1.00 98.88 85 ALA A N 1
ATOM 653 C CA . ALA A 1 85 ? 3.481 -11.048 -4.080 1.00 98.88 85 ALA A CA 1
ATOM 654 C C . ALA A 1 85 ? 2.244 -11.777 -4.630 1.00 98.88 85 ALA A C 1
ATOM 656 O O . ALA A 1 85 ? 1.165 -11.675 -4.050 1.00 98.88 85 ALA A O 1
ATOM 657 N N . ALA A 1 86 ? 2.401 -12.595 -5.677 1.00 98.75 86 ALA A N 1
ATOM 658 C CA . ALA A 1 86 ? 1.313 -13.413 -6.215 1.00 98.75 86 ALA A CA 1
ATOM 659 C C . ALA A 1 86 ? 0.714 -14.353 -5.151 1.00 98.75 86 ALA A C 1
ATOM 661 O O . ALA A 1 86 ? -0.502 -14.405 -4.969 1.00 98.75 86 ALA A O 1
ATOM 662 N N . ALA A 1 87 ? 1.564 -15.048 -4.390 1.00 98.81 87 ALA A N 1
ATOM 663 C CA . ALA A 1 87 ? 1.119 -15.901 -3.290 1.00 98.81 87 ALA A CA 1
ATOM 664 C C . ALA A 1 87 ? 0.425 -15.103 -2.169 1.00 98.81 87 ALA A C 1
ATOM 666 O O . ALA A 1 87 ? -0.535 -15.588 -1.564 1.00 98.81 87 ALA A O 1
ATOM 667 N N . ALA A 1 88 ? 0.883 -13.877 -1.901 1.00 98.81 88 ALA A N 1
ATOM 668 C CA . ALA A 1 88 ? 0.282 -13.003 -0.905 1.00 98.81 88 ALA A CA 1
ATOM 669 C C . ALA A 1 88 ? -1.118 -12.522 -1.305 1.00 98.81 88 ALA A C 1
ATOM 671 O O . ALA A 1 88 ? -1.993 -12.471 -0.438 1.00 98.81 88 ALA A O 1
ATOM 672 N N . LEU A 1 89 ? -1.350 -12.246 -2.594 1.00 98.81 89 LEU A N 1
ATOM 673 C CA . LEU A 1 89 ? -2.680 -11.920 -3.117 1.00 98.81 89 LEU A CA 1
ATOM 674 C C . LEU A 1 89 ? -3.669 -13.060 -2.870 1.00 98.81 89 LEU A C 1
ATOM 676 O O . LEU A 1 89 ? -4.745 -12.844 -2.315 1.00 98.81 89 LEU A O 1
ATOM 680 N N . GLU A 1 90 ? -3.279 -14.284 -3.228 1.00 98.56 90 GLU A N 1
ATOM 681 C CA . GLU A 1 90 ? -4.117 -15.466 -3.028 1.00 98.56 90 GLU A CA 1
ATOM 682 C C . GLU A 1 90 ? -4.395 -15.701 -1.544 1.00 98.56 90 GLU A C 1
ATOM 684 O O . GLU A 1 90 ? -5.547 -15.851 -1.137 1.00 98.56 90 GLU A O 1
ATOM 689 N N . ARG A 1 91 ? -3.360 -15.661 -0.698 1.00 98.69 91 ARG A N 1
ATOM 690 C CA . ARG A 1 91 ? -3.523 -15.841 0.749 1.00 98.69 91 ARG A CA 1
ATOM 691 C C . ARG A 1 91 ? -4.444 -14.785 1.360 1.00 98.69 91 ARG A C 1
ATOM 693 O O . ARG A 1 91 ? -5.309 -15.133 2.164 1.00 98.69 91 ARG A O 1
ATOM 700 N N . GLY A 1 92 ? -4.277 -13.518 0.983 1.00 98.44 92 GLY A N 1
ATOM 701 C CA . GLY A 1 92 ? -5.125 -12.435 1.466 1.00 98.44 92 GLY A CA 1
ATOM 702 C C . GLY A 1 92 ? -6.572 -12.572 0.985 1.00 98.44 92 GLY A C 1
ATOM 703 O O . GLY A 1 92 ? -7.499 -12.408 1.773 1.00 98.44 92 GLY A O 1
ATOM 704 N N . TRP A 1 93 ? -6.785 -12.977 -0.269 1.00 98.06 93 TRP A N 1
ATOM 705 C CA . TRP A 1 93 ? -8.123 -13.246 -0.798 1.00 98.06 93 TRP A CA 1
ATOM 706 C C . TRP A 1 93 ? -8.820 -14.398 -0.063 1.00 98.06 93 TRP A C 1
ATOM 708 O O . TRP A 1 93 ? -10.006 -14.299 0.263 1.00 98.06 93 TRP A O 1
ATOM 718 N N . GLN A 1 94 ? -8.090 -15.470 0.256 1.00 98.06 94 GLN A N 1
ATOM 719 C CA . GLN A 1 94 ? -8.631 -16.595 1.024 1.00 98.06 94 GLN A CA 1
ATOM 720 C C . GLN A 1 94 ? -9.012 -16.209 2.459 1.00 98.06 94 GLN A C 1
ATOM 722 O O . GLN A 1 94 ? -10.006 -16.719 2.984 1.00 98.06 94 GLN A O 1
ATOM 727 N N . ALA A 1 95 ? -8.286 -15.273 3.081 1.00 98.19 95 ALA A N 1
ATOM 728 C CA . ALA A 1 95 ? -8.630 -14.767 4.411 1.00 98.19 95 ALA A CA 1
ATOM 729 C C . ALA A 1 95 ? -10.026 -14.109 4.448 1.00 98.19 95 ALA A C 1
ATOM 731 O O . ALA A 1 95 ? -10.705 -14.176 5.467 1.00 98.19 95 ALA A O 1
ATOM 732 N N . PHE A 1 96 ? -10.496 -13.561 3.322 1.00 97.12 96 PHE A N 1
ATOM 733 C CA . PHE A 1 96 ? -11.828 -12.962 3.175 1.00 97.12 96 PHE A CA 1
ATOM 734 C C . PHE A 1 96 ? -12.923 -13.945 2.720 1.00 97.12 96 PHE A C 1
ATOM 736 O O . PHE A 1 96 ? -14.023 -13.507 2.390 1.00 97.12 96 PHE A O 1
ATOM 743 N N . SER A 1 97 ? -12.673 -15.260 2.709 1.00 96.56 97 SER A N 1
ATOM 744 C CA . SER A 1 97 ? -13.612 -16.283 2.196 1.00 96.56 97 SER A CA 1
ATOM 745 C C . SER A 1 97 ? -15.049 -16.172 2.715 1.00 96.56 97 SER A C 1
ATOM 747 O O . SER A 1 97 ? -15.992 -16.327 1.940 1.00 96.56 97 SER A O 1
ATOM 749 N N . ALA A 1 98 ? -15.238 -15.831 3.991 1.00 95.38 98 ALA A N 1
ATOM 750 C CA . ALA A 1 98 ? -16.565 -15.665 4.590 1.00 95.38 98 ALA A CA 1
ATOM 751 C C . ALA A 1 98 ? -17.348 -14.438 4.074 1.00 95.38 98 ALA A C 1
ATOM 753 O O . ALA A 1 98 ? -18.546 -14.332 4.323 1.00 95.38 98 ALA A O 1
ATOM 754 N N . TYR A 1 99 ? -16.678 -13.522 3.370 1.00 94.94 99 TYR A N 1
ATOM 755 C CA . TYR A 1 99 ? -17.207 -12.236 2.910 1.00 94.94 99 TYR A CA 1
ATOM 756 C C . TYR A 1 99 ? -17.157 -12.068 1.385 1.00 94.94 99 TYR A C 1
ATOM 758 O O . TYR A 1 99 ? -17.424 -10.978 0.874 1.00 94.94 99 TYR A O 1
ATOM 766 N N . HIS A 1 100 ? -16.818 -13.122 0.633 1.00 95.00 100 HIS A N 1
ATOM 767 C CA . HIS A 1 100 ? -16.715 -13.062 -0.832 1.00 95.00 100 HIS A CA 1
ATOM 768 C C . HIS A 1 100 ? -18.011 -12.580 -1.501 1.00 95.00 100 HIS A C 1
ATOM 770 O O . HIS A 1 100 ? -17.950 -11.862 -2.493 1.00 95.00 100 HIS A O 1
ATOM 776 N N . ASP A 1 101 ? -19.180 -12.890 -0.936 1.00 93.94 101 ASP A N 1
ATOM 777 C CA . ASP A 1 101 ? -20.487 -12.426 -1.422 1.00 93.94 101 ASP A CA 1
ATOM 778 C C . ASP A 1 101 ? -20.695 -10.905 -1.278 1.00 93.94 101 ASP A C 1
ATOM 780 O O . ASP A 1 101 ? -21.545 -10.315 -1.955 1.00 93.94 101 ASP A O 1
ATOM 784 N N . ARG A 1 102 ? -19.907 -10.242 -0.426 1.00 94.44 102 ARG A N 1
ATOM 785 C CA . ARG A 1 102 ? -19.932 -8.787 -0.218 1.00 94.44 102 ARG A CA 1
ATOM 786 C C . ARG A 1 102 ? -18.925 -8.033 -1.077 1.00 94.44 102 ARG A C 1
ATOM 788 O O . ARG A 1 102 ? -18.996 -6.810 -1.138 1.00 94.44 102 ARG A O 1
ATOM 795 N N . ILE A 1 103 ? -18.010 -8.731 -1.743 1.00 94.25 103 ILE A N 1
ATOM 796 C CA . ILE A 1 103 ? -16.929 -8.125 -2.521 1.00 94.25 103 ILE A CA 1
ATOM 797 C C . ILE A 1 103 ? -17.346 -8.133 -3.991 1.00 94.25 103 ILE A C 1
ATOM 799 O O . ILE A 1 103 ? -17.299 -9.158 -4.666 1.00 94.25 103 ILE A O 1
ATOM 803 N N . ALA A 1 104 ? -17.799 -6.981 -4.486 1.00 90.56 104 ALA A N 1
ATOM 804 C CA . ALA A 1 104 ? -18.338 -6.836 -5.836 1.00 90.56 104 ALA A CA 1
ATOM 805 C C . ALA A 1 104 ? -17.222 -6.582 -6.865 1.00 90.56 104 ALA A C 1
ATOM 807 O O . ALA A 1 104 ? -17.213 -5.554 -7.541 1.00 90.56 104 ALA A O 1
ATOM 808 N N . LEU A 1 105 ? -16.263 -7.508 -6.955 1.00 92.56 105 LEU A N 1
ATOM 809 C CA . LEU A 1 105 ? -15.159 -7.419 -7.904 1.00 92.56 105 LEU A CA 1
ATOM 810 C C . LEU A 1 105 ? -14.675 -8.795 -8.364 1.00 92.56 105 LEU A C 1
ATOM 812 O O . LEU A 1 105 ? -14.144 -9.592 -7.589 1.00 92.56 105 LEU A O 1
ATOM 816 N N . ASP A 1 106 ? -14.801 -9.038 -9.664 1.00 92.88 106 ASP A N 1
ATOM 817 C CA . ASP A 1 106 ? -14.420 -10.318 -10.259 1.00 92.88 106 ASP A CA 1
ATOM 818 C C . ASP A 1 106 ? -12.947 -10.369 -10.656 1.00 92.88 106 ASP A C 1
ATOM 820 O O . ASP A 1 106 ? -12.356 -11.448 -10.663 1.00 92.88 106 ASP A O 1
ATOM 824 N N . LYS A 1 107 ? -12.346 -9.216 -10.967 1.00 96.19 107 LYS A N 1
ATOM 825 C CA . LYS A 1 107 ? -11.025 -9.121 -11.582 1.00 96.19 107 LYS A CA 1
ATOM 826 C C . LYS A 1 107 ? -10.231 -7.933 -11.048 1.00 96.19 107 LYS A C 1
ATOM 828 O O . LYS A 1 107 ? -10.773 -6.835 -10.959 1.00 96.19 107 LYS A O 1
ATOM 833 N N . THR A 1 108 ? -8.944 -8.152 -10.800 1.00 97.94 108 THR A N 1
ATOM 834 C CA . THR A 1 108 ? -7.992 -7.112 -10.391 1.00 97.94 108 THR A CA 1
ATOM 835 C C . THR A 1 108 ? -6.707 -7.229 -11.195 1.00 97.94 108 THR A C 1
ATOM 837 O O . THR A 1 108 ? -6.131 -8.312 -11.280 1.00 97.94 108 THR A O 1
ATOM 840 N N . VAL A 1 109 ? -6.245 -6.119 -11.766 1.00 98.44 109 VAL A N 1
ATOM 841 C CA . VAL A 1 109 ? -4.903 -6.009 -12.349 1.00 98.44 109 VAL A CA 1
ATOM 842 C C . VAL A 1 109 ? -3.914 -5.756 -11.220 1.00 98.44 109 VAL A C 1
ATOM 844 O O . VAL A 1 109 ? -4.129 -4.862 -10.404 1.00 98.44 109 VAL A O 1
ATOM 847 N N . PHE A 1 110 ? -2.835 -6.530 -11.169 1.00 98.69 110 PHE A N 1
ATOM 848 C CA . PHE A 1 110 ? -1.791 -6.384 -10.162 1.00 98.69 110 PHE A CA 1
ATOM 849 C C . PHE A 1 110 ? -0.420 -6.204 -10.808 1.00 98.69 110 PHE A C 1
ATOM 851 O O . PHE A 1 110 ? -0.074 -6.934 -11.736 1.00 98.69 110 PHE A O 1
ATOM 858 N N . ALA A 1 111 ? 0.402 -5.307 -10.264 1.00 98.44 111 ALA A N 1
ATOM 859 C CA . ALA A 1 111 ? 1.821 -5.262 -10.596 1.00 98.44 111 ALA A CA 1
ATOM 860 C C . ALA A 1 111 ? 2.690 -4.917 -9.379 1.00 98.44 111 ALA A C 1
ATOM 862 O O . ALA A 1 111 ? 2.380 -3.996 -8.622 1.00 98.44 111 ALA A O 1
ATOM 863 N N . LEU A 1 112 ? 3.816 -5.624 -9.246 1.00 98.75 112 LEU A N 1
ATOM 864 C CA . LEU A 1 112 ? 4.947 -5.200 -8.423 1.00 98.75 112 LEU A CA 1
ATOM 865 C C . LEU A 1 112 ? 5.977 -4.550 -9.346 1.00 98.75 112 LEU A C 1
ATOM 867 O O . LEU A 1 112 ? 6.540 -5.226 -10.213 1.00 98.75 112 LEU A O 1
ATOM 871 N N . VAL A 1 113 ? 6.208 -3.249 -9.171 1.00 98.31 113 VAL A N 1
ATOM 872 C CA . VAL A 1 113 ? 6.977 -2.427 -10.113 1.00 98.31 113 VAL A CA 1
ATOM 873 C C . VAL A 1 113 ? 8.067 -1.593 -9.444 1.00 98.31 113 VAL A C 1
ATOM 875 O O . VAL A 1 113 ? 7.987 -1.256 -8.267 1.00 98.31 113 VAL A O 1
ATOM 878 N N . LEU A 1 114 ? 9.100 -1.235 -10.206 1.00 98.12 114 LEU A N 1
ATOM 879 C CA . LEU A 1 114 ? 10.085 -0.231 -9.823 1.00 98.12 114 LEU A CA 1
ATOM 880 C C . LEU A 1 114 ? 9.517 1.177 -10.010 1.00 98.12 114 LEU A C 1
ATOM 882 O O . LEU A 1 114 ? 8.992 1.489 -11.075 1.00 98.12 114 LEU A O 1
ATOM 886 N N . SER A 1 115 ? 9.688 2.029 -9.003 1.00 96.88 115 SER A N 1
ATOM 887 C CA . SER A 1 115 ? 9.332 3.453 -9.028 1.00 96.88 115 SER A CA 1
ATOM 888 C C . SER A 1 115 ? 10.451 4.255 -8.370 1.00 96.88 115 SER A C 1
ATOM 890 O O . SER A 1 115 ? 10.945 3.854 -7.323 1.00 96.88 115 SER A O 1
ATOM 892 N N . ASP A 1 116 ? 10.883 5.367 -8.963 1.00 95.19 116 ASP A N 1
ATOM 893 C CA . ASP A 1 116 ? 11.840 6.276 -8.335 1.00 95.19 116 ASP A CA 1
ATOM 894 C C . ASP A 1 116 ? 11.206 6.994 -7.137 1.00 95.19 116 ASP A C 1
ATOM 896 O O . ASP A 1 116 ? 10.398 7.915 -7.272 1.00 95.19 116 ASP A O 1
ATOM 900 N N . MET A 1 117 ? 11.642 6.594 -5.944 1.00 93.81 117 MET A N 1
ATOM 901 C CA . MET A 1 117 ? 11.185 7.144 -4.669 1.00 93.81 117 MET A CA 1
ATOM 902 C C . MET A 1 117 ? 12.201 8.102 -4.032 1.00 93.81 117 MET A C 1
ATOM 904 O O . MET A 1 117 ? 12.126 8.381 -2.836 1.00 93.81 117 MET A O 1
ATOM 908 N N . SER A 1 118 ? 13.159 8.638 -4.795 1.00 90.62 118 SER A N 1
ATOM 909 C CA . SER A 1 118 ? 14.189 9.565 -4.291 1.00 90.62 118 SER A CA 1
ATOM 910 C C . SER A 1 118 ? 13.620 10.809 -3.591 1.00 90.62 118 SER A C 1
ATOM 912 O O . SER A 1 118 ? 14.246 11.349 -2.679 1.00 90.62 118 SER A O 1
ATOM 914 N N . LYS A 1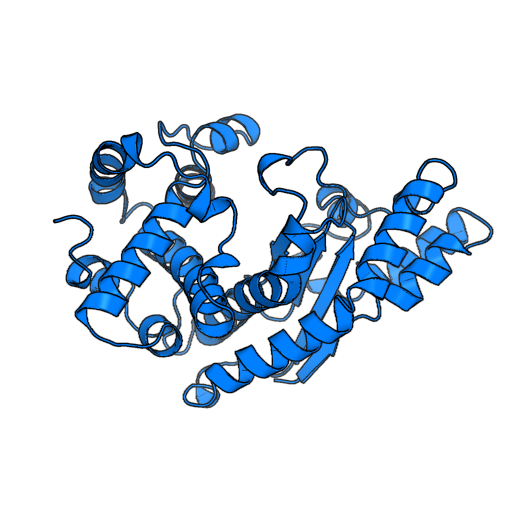 119 ? 12.409 11.239 -3.966 1.00 88.62 119 LYS A N 1
ATOM 915 C CA . LYS A 1 119 ? 11.682 12.362 -3.342 1.00 88.62 119 LYS A CA 1
ATOM 916 C C . LYS A 1 119 ? 10.846 11.966 -2.117 1.00 88.62 119 LYS A C 1
ATOM 918 O O . LYS A 1 119 ? 10.294 12.840 -1.453 1.00 88.62 119 LYS A O 1
ATOM 923 N N . ALA A 1 120 ? 10.761 10.676 -1.803 1.00 88.50 120 ALA A N 1
ATOM 924 C CA . ALA A 1 120 ? 10.012 10.129 -0.675 1.00 88.50 120 ALA A CA 1
ATOM 925 C C . ALA A 1 120 ? 10.879 9.171 0.171 1.00 88.50 120 ALA A C 1
ATOM 927 O O . ALA A 1 120 ? 10.509 8.014 0.373 1.00 88.50 120 ALA A O 1
ATOM 928 N N . PRO A 1 121 ? 12.033 9.622 0.709 1.00 89.00 121 PRO A N 1
ATOM 929 C CA . PRO A 1 121 ? 12.944 8.754 1.465 1.00 89.00 121 PRO A CA 1
ATOM 930 C C . PRO A 1 121 ? 12.301 8.155 2.727 1.00 89.00 121 PRO A C 1
ATOM 932 O O . PRO A 1 121 ? 12.704 7.089 3.185 1.00 89.00 121 PRO A O 1
ATOM 935 N N . TRP A 1 122 ? 11.269 8.809 3.266 1.00 86.44 122 TRP A N 1
ATOM 936 C CA . TRP A 1 122 ? 10.478 8.332 4.402 1.00 86.44 122 TRP A CA 1
ATOM 937 C C . TRP A 1 122 ? 9.720 7.027 4.117 1.00 86.44 122 TRP A C 1
ATOM 939 O O . TRP A 1 122 ? 9.413 6.296 5.051 1.00 86.44 122 TRP A O 1
ATOM 949 N N . ALA A 1 123 ? 9.461 6.693 2.849 1.00 90.38 123 ALA A N 1
ATOM 950 C CA . ALA A 1 123 ? 8.809 5.442 2.465 1.00 90.38 123 ALA A CA 1
ATOM 951 C C . ALA A 1 123 ? 9.762 4.230 2.524 1.00 90.38 123 ALA A C 1
ATOM 953 O O . ALA A 1 123 ? 9.346 3.095 2.323 1.00 90.38 123 ALA A O 1
ATOM 954 N N . ARG A 1 124 ? 11.063 4.454 2.778 1.00 94.62 124 ARG A N 1
ATOM 955 C CA . ARG A 1 124 ? 12.093 3.404 2.881 1.00 94.62 124 ARG A CA 1
ATOM 956 C C . ARG A 1 124 ? 12.104 2.427 1.695 1.00 94.62 124 ARG A C 1
ATOM 958 O O . ARG A 1 124 ? 12.296 1.223 1.854 1.00 94.62 124 ARG A O 1
ATOM 965 N N . GLY A 1 125 ? 11.910 2.969 0.495 1.00 96.50 125 GLY A N 1
ATOM 966 C CA . GLY A 1 125 ? 12.043 2.226 -0.755 1.00 96.50 125 GLY A CA 1
ATOM 967 C C . GLY A 1 125 ? 10.874 1.302 -1.095 1.00 96.50 125 GLY A C 1
ATOM 968 O O . GLY A 1 125 ? 11.039 0.447 -1.960 1.00 96.50 125 GLY A O 1
ATOM 969 N N . TYR A 1 126 ? 9.710 1.442 -0.454 1.00 97.94 126 TYR A N 1
ATOM 970 C CA . TYR A 1 126 ? 8.496 0.780 -0.927 1.00 97.94 126 TYR A CA 1
ATOM 971 C C . TYR A 1 126 ? 7.222 1.555 -0.576 1.00 97.94 126 TYR A C 1
ATOM 9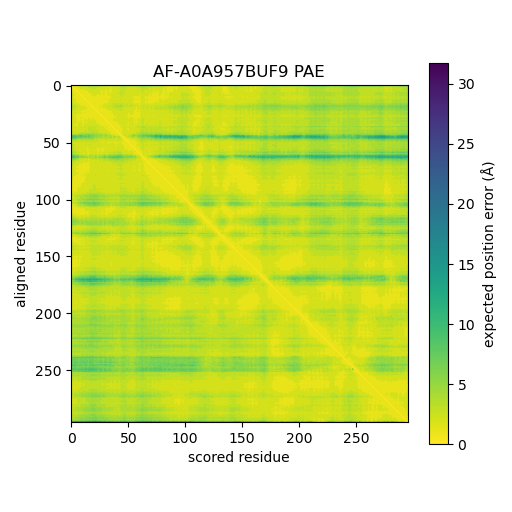73 O O . TYR A 1 126 ? 7.180 2.322 0.382 1.00 97.94 126 TYR A O 1
ATOM 981 N N . ALA A 1 127 ? 6.186 1.370 -1.383 1.00 96.19 127 ALA A N 1
ATOM 982 C CA . ALA A 1 127 ? 4.848 1.922 -1.187 1.00 96.19 127 ALA A CA 1
ATOM 983 C C . ALA A 1 127 ? 3.854 1.104 -2.019 1.00 96.19 127 ALA A C 1
ATOM 985 O O . ALA A 1 127 ? 4.238 0.127 -2.671 1.00 96.19 127 ALA A O 1
ATOM 986 N N . GLY A 1 128 ? 2.595 1.514 -2.044 1.00 96.12 128 GLY A N 1
ATOM 987 C CA . GLY A 1 128 ? 1.6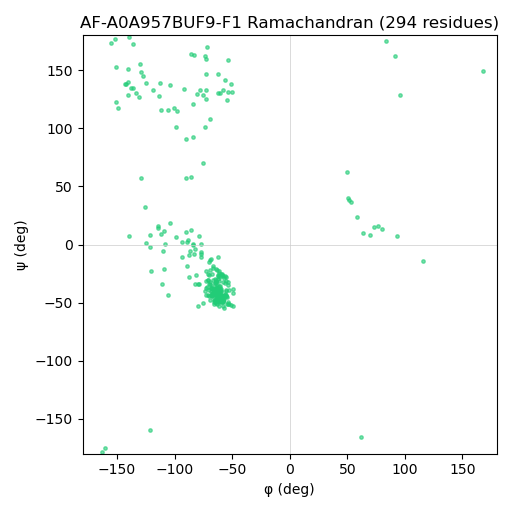19 0.906 -2.921 1.00 96.12 128 GLY A CA 1
ATOM 988 C C . GLY A 1 128 ? 0.371 1.749 -3.103 1.00 96.12 128 GLY A C 1
ATOM 989 O O . GLY A 1 128 ? 0.269 2.889 -2.642 1.00 96.12 128 GLY A O 1
ATOM 990 N N . PHE A 1 129 ? -0.538 1.178 -3.877 1.00 94.06 129 PHE A N 1
ATOM 991 C CA . PHE A 1 129 ? -1.853 1.707 -4.144 1.00 94.06 129 PHE A CA 1
ATOM 992 C C . PHE A 1 129 ? -2.827 0.559 -4.431 1.00 94.06 129 PHE A C 1
ATOM 994 O O . PHE A 1 129 ? -2.634 -0.195 -5.386 1.00 94.06 129 PHE A O 1
ATOM 1001 N N . GLY A 1 130 ? -3.904 0.471 -3.651 1.00 92.69 130 GLY A N 1
ATOM 1002 C CA . GLY A 1 130 ? -5.011 -0.468 -3.873 1.00 92.69 130 GLY A CA 1
ATOM 1003 C C . GLY A 1 130 ? -6.402 0.117 -3.611 1.00 92.69 130 GLY A C 1
ATOM 1004 O O . GLY A 1 130 ? -7.390 -0.607 -3.638 1.00 92.69 130 GLY A O 1
ATOM 1005 N N . ALA A 1 131 ? -6.518 1.423 -3.355 1.00 85.38 131 ALA A N 1
ATOM 1006 C CA . ALA A 1 131 ? -7.769 2.042 -2.900 1.00 85.38 131 ALA A CA 1
ATOM 1007 C C . ALA A 1 131 ? -8.828 2.268 -4.002 1.00 85.38 131 ALA A C 1
ATOM 1009 O O . ALA A 1 131 ? -9.974 2.595 -3.691 1.00 85.38 131 ALA A O 1
ATOM 1010 N N . ILE A 1 132 ? -8.479 2.105 -5.285 1.00 91.38 132 ILE A N 1
ATOM 1011 C CA . ILE A 1 132 ? -9.435 2.169 -6.401 1.00 91.38 132 ILE A CA 1
ATOM 1012 C C . ILE A 1 132 ? -9.701 0.757 -6.918 1.00 91.38 132 ILE A C 1
ATOM 1014 O O . ILE A 1 132 ? -8.789 0.138 -7.473 1.00 91.38 132 ILE A O 1
ATOM 1018 N N . PRO A 1 133 ? -10.946 0.256 -6.801 1.00 92.69 133 PRO A N 1
ATOM 1019 C CA . PRO A 1 133 ? -11.202 -1.119 -7.160 1.00 92.69 133 PRO A CA 1
ATOM 1020 C C . PRO A 1 133 ? -10.916 -1.475 -8.620 1.00 92.69 133 PRO A C 1
ATOM 1022 O O . PRO A 1 133 ? -11.410 -0.818 -9.534 1.00 92.69 133 PRO A O 1
ATOM 1025 N N . GLY A 1 134 ? -10.164 -2.558 -8.814 1.00 96.31 134 GLY A N 1
ATOM 1026 C CA . GLY A 1 134 ? -9.770 -3.107 -10.111 1.00 96.31 134 GLY A CA 1
ATOM 1027 C C . GLY A 1 134 ? -8.261 -3.068 -10.357 1.00 96.31 134 GLY A C 1
ATOM 1028 O O . GLY A 1 134 ? -7.793 -3.764 -11.260 1.00 96.31 134 GLY A O 1
ATOM 1029 N N . TRP A 1 135 ? -7.499 -2.314 -9.557 1.00 97.88 135 TRP A N 1
ATOM 1030 C CA . TRP A 1 135 ? -6.052 -2.169 -9.715 1.00 97.88 135 TRP A CA 1
ATOM 1031 C C . TRP A 1 135 ? -5.332 -2.158 -8.371 1.00 97.88 135 TRP A C 1
ATOM 1033 O O . TRP A 1 135 ? -5.626 -1.341 -7.503 1.00 97.88 135 TRP A O 1
ATOM 1043 N N . ILE A 1 136 ? -4.319 -3.012 -8.258 1.00 98.44 136 ILE A N 1
ATOM 1044 C CA . ILE A 1 136 ? -3.330 -2.978 -7.186 1.00 98.44 136 ILE A CA 1
ATOM 1045 C C . ILE A 1 136 ? -1.954 -2.740 -7.807 1.00 98.44 136 ILE A C 1
ATOM 1047 O O . ILE A 1 136 ? -1.553 -3.409 -8.762 1.00 98.44 136 ILE A O 1
ATOM 1051 N N . MET A 1 137 ? -1.199 -1.818 -7.229 1.00 98.00 137 MET A N 1
ATOM 1052 C CA . MET A 1 137 ? 0.191 -1.577 -7.580 1.00 98.00 137 MET A CA 1
ATOM 1053 C C . MET A 1 137 ? 1.027 -1.534 -6.310 1.00 98.00 137 MET A C 1
ATOM 1055 O O . MET A 1 137 ? 0.727 -0.767 -5.405 1.00 98.00 137 MET A O 1
ATOM 1059 N N . VAL A 1 138 ? 2.090 -2.329 -6.250 1.00 98.31 138 VAL A N 1
ATOM 1060 C CA . VAL A 1 138 ? 3.088 -2.243 -5.179 1.00 98.31 138 VAL A CA 1
ATOM 1061 C C . VAL A 1 138 ? 4.393 -1.786 -5.805 1.00 98.31 138 VAL A C 1
ATOM 1063 O O . VAL A 1 138 ? 4.855 -2.351 -6.795 1.00 98.31 138 VAL A O 1
ATOM 1066 N N . THR A 1 139 ? 4.983 -0.739 -5.251 1.00 98.06 139 THR A N 1
ATOM 1067 C CA . THR A 1 139 ? 6.153 -0.083 -5.826 1.00 98.06 139 THR A CA 1
ATOM 1068 C C . THR A 1 139 ? 7.377 -0.289 -4.954 1.00 98.06 139 THR A C 1
ATOM 1070 O O . THR A 1 139 ? 7.282 -0.162 -3.734 1.00 98.06 139 THR A O 1
ATOM 1073 N N . TYR A 1 140 ? 8.525 -0.538 -5.578 1.00 98.44 140 TYR A N 1
ATOM 1074 C CA . TYR A 1 140 ? 9.815 -0.701 -4.916 1.00 98.44 140 TYR A CA 1
ATOM 1075 C C . TYR A 1 140 ? 10.881 0.219 -5.512 1.00 98.44 140 TYR A C 1
ATOM 1077 O O . TYR A 1 140 ? 10.947 0.436 -6.722 1.00 98.44 140 TYR A O 1
ATOM 1085 N N . TRP A 1 141 ? 11.775 0.702 -4.658 1.00 97.31 141 TRP A N 1
ATOM 1086 C CA . TRP A 1 141 ? 12.965 1.451 -5.032 1.00 97.31 141 TRP A CA 1
ATOM 1087 C C . TRP A 1 141 ? 14.130 1.032 -4.159 1.00 97.31 141 TRP A C 1
ATOM 1089 O O . TRP A 1 141 ? 13.956 0.862 -2.957 1.00 97.31 141 TRP A O 1
ATOM 1099 N N . GLN A 1 142 ? 15.324 0.912 -4.744 1.00 96.44 142 GLN A N 1
ATOM 1100 C CA . GLN A 1 142 ? 16.511 0.461 -4.010 1.00 96.44 142 GLN A CA 1
ATOM 1101 C C . GLN A 1 142 ? 16.241 -0.827 -3.203 1.00 96.44 142 GLN A C 1
ATOM 1103 O O . GLN A 1 142 ? 16.313 -0.791 -1.975 1.00 96.44 142 GLN A O 1
ATOM 1108 N N . PRO A 1 143 ? 15.895 -1.958 -3.855 1.00 97.69 143 PRO A N 1
ATOM 1109 C CA . PRO A 1 143 ? 15.597 -3.192 -3.141 1.00 97.69 143 PRO A CA 1
ATOM 1110 C C . PRO A 1 143 ? 16.750 -3.592 -2.216 1.00 97.69 143 PRO A C 1
ATOM 1112 O O . PRO A 1 143 ? 17.895 -3.724 -2.656 1.00 97.69 143 PRO A O 1
ATOM 1115 N N . ASP A 1 144 ? 16.437 -3.759 -0.937 1.00 97.69 144 ASP A N 1
ATOM 1116 C CA . ASP A 1 144 ? 17.367 -4.101 0.130 1.00 97.69 144 ASP A CA 1
ATOM 1117 C C . ASP A 1 144 ? 16.726 -5.108 1.094 1.00 97.69 144 ASP A C 1
ATOM 1119 O O . ASP A 1 144 ? 15.574 -5.513 0.939 1.00 97.69 144 ASP A O 1
ATOM 1123 N N . THR A 1 145 ? 17.467 -5.550 2.109 1.00 97.56 145 THR A N 1
ATOM 1124 C CA . THR A 1 145 ? 16.946 -6.537 3.064 1.00 97.56 145 THR A CA 1
ATOM 1125 C C . THR A 1 145 ? 15.725 -6.038 3.840 1.00 97.56 145 THR A C 1
ATOM 1127 O O . THR A 1 145 ? 14.902 -6.856 4.250 1.00 97.56 145 THR A O 1
ATOM 1130 N N . TYR A 1 146 ? 15.576 -4.725 4.039 1.00 97.56 146 TYR A N 1
ATOM 1131 C CA . TYR A 1 146 ? 14.470 -4.147 4.793 1.00 97.56 146 TYR A CA 1
ATOM 1132 C C . TYR A 1 146 ? 13.169 -4.161 3.987 1.00 97.56 146 TYR A C 1
ATOM 1134 O O . TYR A 1 146 ? 12.145 -4.635 4.494 1.00 97.56 146 TYR A O 1
ATOM 1142 N N . ASN A 1 147 ? 13.193 -3.667 2.747 1.00 97.75 147 ASN A N 1
ATOM 1143 C CA . ASN A 1 147 ? 11.992 -3.588 1.917 1.00 97.75 147 ASN A CA 1
ATOM 1144 C C . ASN A 1 147 ? 11.638 -4.950 1.284 1.00 97.75 147 ASN A C 1
ATOM 1146 O O . ASN A 1 147 ? 10.459 -5.307 1.237 1.00 97.75 147 ASN A O 1
ATOM 1150 N N . LEU A 1 148 ? 12.619 -5.790 0.926 1.00 98.62 148 LEU A N 1
ATOM 1151 C CA . LEU A 1 148 ? 12.370 -7.135 0.384 1.00 98.62 148 LEU A CA 1
ATOM 1152 C C . LEU A 1 148 ? 11.755 -8.092 1.415 1.00 98.62 148 LEU A C 1
ATOM 1154 O O . LEU A 1 148 ? 11.049 -9.037 1.049 1.00 98.62 148 LEU A O 1
ATOM 1158 N N . ALA A 1 149 ? 11.979 -7.851 2.709 1.00 98.25 149 ALA A N 1
ATOM 1159 C CA . ALA A 1 149 ? 11.302 -8.577 3.783 1.00 98.25 149 ALA A CA 1
ATOM 1160 C C . ALA A 1 149 ? 9.798 -8.250 3.875 1.00 98.25 149 ALA A C 1
ATOM 1162 O O . ALA A 1 149 ? 9.069 -8.950 4.569 1.00 98.25 149 ALA A O 1
ATOM 1163 N N . ARG A 1 150 ? 9.331 -7.201 3.184 1.00 98.50 150 ARG A N 1
ATOM 1164 C CA . ARG A 1 150 ? 7.964 -6.667 3.276 1.00 98.50 150 ARG A CA 1
ATOM 1165 C C . ARG A 1 150 ? 7.130 -6.879 2.015 1.00 98.50 150 ARG A C 1
ATOM 1167 O O . ARG A 1 150 ? 6.029 -6.354 1.946 1.00 98.50 150 ARG A O 1
ATOM 1174 N N . VAL A 1 151 ? 7.614 -7.654 1.043 1.00 98.81 151 VAL A N 1
ATOM 1175 C CA . VAL A 1 151 ? 6.899 -7.930 -0.219 1.00 98.81 151 VAL A CA 1
ATOM 1176 C C . VAL A 1 151 ? 5.486 -8.448 0.019 1.00 98.81 151 VAL A C 1
ATOM 1178 O O . VAL A 1 151 ? 4.525 -7.895 -0.516 1.00 98.81 151 VAL A O 1
ATOM 1181 N N . GLU A 1 152 ? 5.335 -9.474 0.850 1.00 98.81 152 GLU A N 1
ATOM 1182 C CA . GLU A 1 152 ? 4.024 -10.048 1.129 1.00 98.81 152 GLU A CA 1
ATOM 1183 C C . GLU A 1 152 ? 3.149 -9.101 1.952 1.00 98.81 152 GLU A C 1
ATOM 1185 O O . GLU A 1 152 ? 1.956 -8.983 1.683 1.00 98.81 152 GLU A O 1
ATOM 1190 N N . ALA A 1 153 ? 3.746 -8.407 2.923 1.00 98.56 153 ALA A N 1
ATOM 1191 C CA . ALA A 1 153 ? 3.049 -7.477 3.803 1.00 98.56 153 ALA A CA 1
ATOM 1192 C C . ALA A 1 153 ? 2.494 -6.273 3.030 1.00 98.56 153 ALA A C 1
ATOM 1194 O O . ALA A 1 153 ? 1.306 -5.987 3.123 1.00 98.56 153 ALA A O 1
ATOM 1195 N N . ALA A 1 154 ? 3.321 -5.630 2.202 1.00 98.62 154 ALA A N 1
ATOM 1196 C CA . ALA A 1 154 ? 2.911 -4.524 1.343 1.00 98.62 154 ALA A CA 1
ATOM 1197 C C . ALA A 1 154 ? 1.830 -4.965 0.347 1.00 98.62 154 ALA A C 1
ATOM 1199 O O . ALA A 1 154 ? 0.839 -4.271 0.149 1.00 98.62 154 ALA A O 1
ATOM 1200 N N . THR A 1 155 ? 1.964 -6.163 -0.227 1.00 98.88 155 THR A N 1
ATOM 1201 C CA . THR A 1 155 ? 0.943 -6.706 -1.133 1.00 98.88 155 THR A CA 1
ATOM 1202 C C . THR A 1 155 ? -0.385 -6.962 -0.419 1.00 98.88 155 THR A C 1
ATOM 1204 O O . THR A 1 155 ? -1.444 -6.641 -0.955 1.00 98.88 155 THR A O 1
ATOM 1207 N N . ALA A 1 156 ? -0.351 -7.515 0.795 1.00 98.75 156 ALA A N 1
ATOM 1208 C CA . ALA A 1 156 ? -1.551 -7.744 1.594 1.00 98.75 156 ALA A CA 1
ATOM 1209 C C . ALA A 1 156 ? -2.204 -6.434 2.057 1.00 98.75 156 ALA A C 1
ATOM 1211 O O . ALA A 1 156 ? -3.431 -6.356 2.058 1.00 98.75 156 ALA A O 1
ATOM 1212 N N . HIS A 1 157 ? -1.404 -5.420 2.397 1.00 98.75 157 HIS A N 1
ATOM 1213 C CA . HIS A 1 157 ? -1.878 -4.075 2.724 1.00 98.75 157 HIS A CA 1
ATOM 1214 C C . HIS A 1 157 ? -2.696 -3.498 1.560 1.00 98.75 157 HIS A C 1
ATOM 1216 O O . HIS A 1 157 ? -3.866 -3.164 1.729 1.00 98.75 157 HIS A O 1
ATOM 1222 N N . GLU A 1 158 ? -2.134 -3.463 0.349 1.00 98.62 158 GLU A N 1
ATOM 1223 C CA . GLU A 1 158 ? -2.856 -2.900 -0.800 1.00 98.62 158 GLU A CA 1
ATOM 1224 C C . GLU A 1 158 ? -4.047 -3.756 -1.240 1.00 98.62 158 GLU A C 1
ATOM 1226 O O . GLU A 1 158 ? -5.076 -3.233 -1.672 1.00 98.62 158 GLU A O 1
ATOM 1231 N N . LEU A 1 159 ? -3.955 -5.081 -1.092 1.00 98.56 159 LEU A N 1
ATOM 1232 C CA . LEU A 1 159 ? -5.109 -5.947 -1.301 1.00 98.56 159 LEU A CA 1
ATOM 1233 C C . LEU A 1 159 ? -6.236 -5.620 -0.315 1.00 98.56 159 LEU A C 1
ATOM 1235 O O . LEU A 1 159 ? -7.399 -5.632 -0.706 1.00 98.56 159 LEU A O 1
ATOM 1239 N N . HIS A 1 160 ? -5.934 -5.318 0.947 1.00 98.00 160 HIS A N 1
ATOM 1240 C CA . HIS A 1 160 ? -6.962 -4.967 1.926 1.00 98.00 160 HIS A CA 1
ATOM 1241 C C . HIS A 1 160 ? -7.748 -3.719 1.500 1.00 98.00 160 HIS A C 1
ATOM 1243 O O . HIS A 1 160 ? -8.980 -3.773 1.452 1.00 98.00 160 HIS A O 1
ATOM 1249 N N . HIS A 1 161 ? -7.056 -2.662 1.057 1.00 96.81 161 HIS A N 1
ATOM 1250 C CA . HIS A 1 161 ? -7.688 -1.469 0.471 1.00 96.81 161 HIS A CA 1
ATOM 1251 C C . HIS A 1 161 ? -8.609 -1.818 -0.699 1.00 96.81 161 HIS A C 1
ATOM 1253 O O . HIS A 1 161 ? -9.758 -1.371 -0.758 1.00 96.81 161 HIS A O 1
ATOM 1259 N N . GLN A 1 162 ? -8.139 -2.690 -1.590 1.00 96.06 162 GLN A N 1
ATOM 1260 C CA . GLN A 1 162 ? -8.887 -3.162 -2.751 1.00 96.06 162 GLN A CA 1
ATOM 1261 C C . GLN A 1 162 ? -10.175 -3.896 -2.344 1.00 96.06 162 GLN A C 1
ATOM 1263 O O . GLN A 1 162 ? -11.238 -3.671 -2.936 1.00 96.06 162 GLN A O 1
ATOM 1268 N N . LEU A 1 163 ? -10.116 -4.764 -1.333 1.00 95.69 163 LEU A N 1
ATOM 1269 C CA . LEU A 1 163 ? -11.277 -5.518 -0.852 1.00 95.69 163 LEU A CA 1
ATOM 1270 C C . LEU A 1 163 ? -12.268 -4.627 -0.088 1.00 95.69 163 LEU A C 1
ATOM 1272 O O . LEU A 1 163 ? -13.483 -4.783 -0.253 1.00 95.69 163 LEU A O 1
ATOM 1276 N N . MET A 1 164 ? -11.783 -3.658 0.693 1.00 93.38 164 MET A N 1
ATOM 1277 C CA . MET A 1 164 ? -12.644 -2.662 1.338 1.00 93.38 164 MET A CA 1
ATOM 1278 C C . MET A 1 164 ? -13.370 -1.805 0.304 1.00 93.38 164 MET A C 1
ATOM 1280 O O . MET A 1 164 ? -14.599 -1.741 0.324 1.00 93.38 164 MET A O 1
ATOM 1284 N N . GLY A 1 165 ? -12.640 -1.234 -0.658 1.00 92.56 165 GLY A N 1
ATOM 1285 C CA . GLY A 1 165 ? -13.222 -0.443 -1.742 1.00 92.56 165 GLY A CA 1
ATOM 1286 C C . GLY A 1 165 ? -14.283 -1.225 -2.525 1.00 92.56 165 GLY A C 1
ATOM 1287 O O . GLY A 1 165 ? -15.387 -0.735 -2.764 1.00 92.56 165 GLY A O 1
ATOM 1288 N N . ALA A 1 166 ? -13.992 -2.487 -2.855 1.00 94.12 166 ALA A N 1
ATOM 1289 C CA . ALA A 1 166 ? -14.914 -3.373 -3.570 1.00 94.12 166 ALA A CA 1
ATOM 1290 C C . ALA A 1 166 ? -16.133 -3.824 -2.739 1.00 94.12 166 ALA A C 1
ATOM 1292 O O . ALA A 1 166 ? -17.111 -4.320 -3.304 1.00 94.12 166 ALA A O 1
ATOM 1293 N N . SER A 1 167 ? -16.103 -3.657 -1.415 1.00 93.44 167 SER A N 1
ATOM 1294 C CA . SER A 1 167 ? -17.209 -4.005 -0.515 1.00 93.44 167 SER A CA 1
ATOM 1295 C C . SER A 1 167 ? -17.948 -2.796 0.063 1.00 93.44 167 SER A C 1
ATOM 1297 O O . SER A 1 167 ? -18.948 -2.982 0.758 1.00 93.44 167 SER A O 1
ATOM 1299 N N . MET A 1 168 ? -17.553 -1.562 -0.279 1.00 90.44 168 MET A N 1
ATOM 1300 C CA . MET A 1 168 ? -18.156 -0.315 0.224 1.00 90.44 168 MET A CA 1
ATOM 1301 C C . MET A 1 168 ? -19.690 -0.280 0.127 1.00 90.44 168 MET A C 1
ATOM 1303 O O . MET A 1 168 ? -20.371 0.136 1.059 1.00 90.44 168 MET A O 1
ATOM 1307 N N . GLN A 1 169 ? -20.269 -0.752 -0.982 1.00 86.88 169 GLN A N 1
ATOM 1308 C CA . GLN A 1 169 ? -21.730 -0.765 -1.175 1.00 86.88 169 GLN A CA 1
ATOM 1309 C C . GLN A 1 169 ? -22.448 -1.890 -0.409 1.00 86.88 169 GLN A C 1
ATOM 1311 O O . GLN A 1 169 ? -23.677 -1.943 -0.390 1.00 86.88 169 GLN A O 1
ATOM 1316 N N . ARG A 1 170 ? -21.697 -2.811 0.201 1.00 88.75 170 ARG A N 1
ATOM 1317 C CA . ARG A 1 170 ? -22.190 -4.008 0.899 1.00 88.75 170 ARG A CA 1
ATOM 1318 C C . ARG A 1 170 ? -21.662 -4.087 2.337 1.00 88.75 170 ARG A C 1
ATOM 1320 O O . ARG A 1 170 ? -21.469 -5.176 2.873 1.00 88.75 170 ARG A O 1
ATOM 1327 N N . GLY A 1 171 ? -21.458 -2.926 2.960 1.00 80.38 171 GLY A N 1
ATOM 1328 C CA . GLY A 1 171 ? -21.072 -2.804 4.368 1.00 80.38 171 GLY A CA 1
ATOM 1329 C C . GLY A 1 171 ? -19.568 -2.723 4.632 1.00 80.38 171 GLY A C 1
ATOM 1330 O O . GLY A 1 171 ? -19.178 -2.773 5.792 1.00 80.38 171 GLY A O 1
ATOM 1331 N N . GLY A 1 172 ? -18.734 -2.611 3.595 1.00 84.62 172 GLY A N 1
ATOM 1332 C CA . GLY A 1 172 ? -17.329 -2.223 3.736 1.00 84.62 172 GLY A CA 1
ATOM 1333 C C . GLY A 1 172 ? -17.167 -0.733 4.057 1.00 84.62 172 GLY A C 1
ATOM 1334 O O . GLY A 1 172 ? -18.080 0.072 3.851 1.00 84.62 172 GLY A O 1
ATOM 1335 N N . ILE A 1 173 ? -15.991 -0.359 4.558 1.00 87.88 173 ILE A N 1
ATOM 1336 C CA . ILE A 1 173 ? -15.687 1.010 4.992 1.00 87.88 173 ILE A CA 1
ATOM 1337 C C . ILE A 1 173 ? -15.471 1.928 3.783 1.00 87.88 173 ILE A C 1
ATOM 1339 O O . ILE A 1 173 ? -14.650 1.651 2.910 1.00 87.88 173 ILE A O 1
ATOM 1343 N N . ASN A 1 174 ? -16.164 3.070 3.761 1.00 91.38 174 ASN A N 1
ATOM 1344 C CA . ASN A 1 174 ? -15.828 4.172 2.863 1.00 91.38 174 ASN A CA 1
ATOM 1345 C C . ASN A 1 174 ? -14.723 5.025 3.496 1.00 91.38 174 ASN A C 1
ATOM 1347 O O . ASN A 1 174 ? -15.015 5.968 4.230 1.00 91.38 174 ASN A O 1
ATOM 1351 N N . MET A 1 175 ? -13.462 4.722 3.187 1.00 90.75 175 MET A N 1
ATOM 1352 C CA . MET A 1 175 ? -12.310 5.412 3.781 1.00 90.75 175 MET A CA 1
ATOM 1353 C C . MET A 1 175 ? -12.323 6.933 3.582 1.00 90.75 175 MET A C 1
ATOM 1355 O O . MET A 1 175 ? -11.772 7.656 4.399 1.00 90.75 175 MET A O 1
ATOM 1359 N N . MET A 1 176 ? -12.955 7.447 2.525 1.00 91.00 176 MET A N 1
ATOM 1360 C CA . MET A 1 176 ? -12.988 8.890 2.250 1.00 91.00 176 MET A CA 1
ATOM 1361 C C . MET A 1 176 ? -14.156 9.619 2.933 1.00 91.00 176 MET A C 1
ATOM 1363 O O . MET A 1 176 ? -14.348 10.812 2.694 1.00 91.00 176 MET A O 1
ATOM 1367 N N . ALA A 1 177 ? -14.962 8.930 3.751 1.00 95.06 177 ALA A N 1
ATOM 1368 C CA . ALA A 1 177 ? -16.140 9.521 4.386 1.00 95.06 177 ALA A CA 1
ATOM 1369 C C . ALA A 1 177 ? -15.785 10.506 5.513 1.00 95.06 177 ALA A C 1
ATOM 1371 O O . ALA A 1 177 ? -16.371 11.587 5.580 1.00 95.06 177 ALA A O 1
ATOM 1372 N N . SER A 1 178 ? -14.824 10.163 6.373 1.00 97.94 178 SER A N 1
ATOM 1373 C CA . SER A 1 178 ? -14.327 11.030 7.446 1.00 97.94 178 SER A CA 1
ATOM 1374 C C . SER A 1 178 ? -12.902 10.659 7.860 1.00 97.94 178 SER A C 1
ATOM 1376 O O . SER A 1 178 ? -12.358 9.645 7.417 1.00 97.94 178 SER A O 1
ATOM 1378 N N . LEU A 1 179 ? -12.292 11.458 8.741 1.00 98.00 179 LEU A N 1
ATOM 1379 C CA . LEU A 1 179 ? -10.967 11.153 9.281 1.00 98.00 179 LEU A CA 1
ATOM 1380 C C . LEU A 1 179 ? -10.963 9.826 10.047 1.00 98.00 179 LEU A C 1
ATOM 1382 O O . LEU A 1 179 ? -10.019 9.054 9.911 1.00 98.00 179 LEU A O 1
ATOM 1386 N N . ALA A 1 180 ? -12.025 9.535 10.802 1.00 98.19 180 ALA A N 1
ATOM 1387 C CA . ALA A 1 180 ? -12.182 8.253 11.483 1.00 98.19 180 ALA A CA 1
ATOM 1388 C C . ALA A 1 180 ? -12.154 7.063 10.511 1.00 98.19 180 ALA A C 1
ATOM 1390 O O . ALA A 1 180 ? -11.484 6.069 10.787 1.00 98.19 180 ALA A O 1
ATOM 1391 N N . ASP A 1 181 ? -12.861 7.170 9.381 1.00 97.56 181 ASP A N 1
ATOM 1392 C CA . ASP A 1 181 ? -12.927 6.105 8.376 1.00 97.56 181 ASP A CA 1
ATOM 1393 C C . ASP A 1 181 ? -11.576 5.905 7.683 1.00 97.56 181 ASP A C 1
ATOM 1395 O O . ASP A 1 181 ? -11.129 4.770 7.530 1.00 97.56 181 ASP A O 1
ATOM 1399 N N . TYR A 1 182 ? -10.896 6.996 7.314 1.00 97.56 182 TYR A N 1
ATOM 1400 C CA . TYR A 1 182 ? -9.595 6.927 6.648 1.00 97.56 182 TYR A CA 1
ATOM 1401 C C . TYR A 1 182 ? -8.537 6.338 7.589 1.00 97.56 182 TYR A C 1
ATOM 1403 O O . TYR A 1 182 ? -7.862 5.370 7.244 1.00 97.56 182 TYR A O 1
ATOM 1411 N N . MET A 1 183 ? -8.436 6.855 8.817 1.00 97.56 183 MET A N 1
ATOM 1412 C CA . MET A 1 183 ? -7.486 6.337 9.804 1.00 97.56 183 MET A CA 1
ATOM 1413 C C . MET A 1 183 ? -7.702 4.857 10.072 1.00 97.56 183 MET A C 1
ATOM 1415 O O . MET A 1 183 ? -6.738 4.095 10.112 1.00 97.56 183 MET A O 1
ATOM 1419 N N . LEU A 1 184 ? -8.958 4.446 10.281 1.00 97.94 184 LEU A N 1
ATOM 1420 C CA . LEU A 1 184 ? -9.231 3.046 10.548 1.00 97.94 184 LEU A CA 1
ATOM 1421 C C . LEU A 1 184 ? -8.928 2.186 9.322 1.00 97.94 184 LEU A C 1
ATOM 1423 O O . LEU A 1 184 ? -8.361 1.115 9.491 1.00 97.94 184 LEU A O 1
ATOM 1427 N N . GLY A 1 185 ? -9.239 2.655 8.113 1.00 97.31 185 GLY A N 1
ATOM 1428 C CA . GLY A 1 185 ? -8.917 1.935 6.885 1.00 97.31 185 GLY A CA 1
ATOM 1429 C C . GLY A 1 185 ? -7.420 1.661 6.726 1.00 97.31 185 GLY A C 1
ATOM 1430 O O . GLY A 1 185 ? -7.034 0.512 6.535 1.00 97.31 185 GLY A O 1
ATOM 1431 N N . GLU A 1 186 ? -6.570 2.674 6.915 1.00 97.94 186 GLU A N 1
ATOM 1432 C CA . GLU A 1 186 ? -5.107 2.494 6.896 1.00 97.94 186 GLU A CA 1
ATOM 1433 C C . GLU A 1 186 ? -4.617 1.589 8.031 1.00 97.94 186 GLU A C 1
ATOM 1435 O O . GLU A 1 186 ? -3.771 0.713 7.844 1.00 97.94 186 GLU A O 1
ATOM 1440 N N . GLY A 1 187 ? -5.196 1.753 9.223 1.00 98.38 187 GLY A N 1
ATOM 1441 C CA . GLY A 1 187 ? -4.901 0.900 10.367 1.00 98.38 187 GLY A CA 1
ATOM 1442 C C . GLY A 1 187 ? -5.251 -0.567 10.134 1.00 98.38 187 GLY A C 1
ATOM 1443 O O . GLY A 1 187 ? -4.503 -1.448 10.562 1.00 98.38 187 GLY A O 1
ATOM 1444 N N . LEU A 1 188 ? -6.376 -0.838 9.471 1.00 98.56 188 LEU A N 1
ATOM 1445 C CA . LEU A 1 188 ? -6.833 -2.183 9.139 1.00 98.56 188 LEU A CA 1
ATOM 1446 C C . LEU A 1 188 ? -5.956 -2.813 8.062 1.00 98.56 188 LEU A C 1
ATOM 1448 O O . LEU A 1 188 ? -5.571 -3.965 8.238 1.00 98.56 188 LEU A O 1
ATOM 1452 N N . ALA A 1 189 ? -5.585 -2.073 7.017 1.00 98.44 189 ALA A N 1
ATOM 1453 C CA . ALA A 1 189 ? -4.703 -2.577 5.968 1.00 98.44 189 ALA A CA 1
ATOM 1454 C C . ALA A 1 189 ? -3.342 -3.012 6.531 1.00 98.44 189 ALA A C 1
ATOM 1456 O O . ALA A 1 189 ? -2.891 -4.138 6.299 1.00 98.44 189 ALA A O 1
ATOM 1457 N N . GLU A 1 190 ? -2.738 -2.179 7.380 1.00 98.62 190 GLU A N 1
ATOM 1458 C CA . GLU A 1 190 ? -1.471 -2.515 8.030 1.00 98.62 190 GLU A CA 1
ATOM 1459 C C . GLU A 1 190 ? -1.625 -3.663 9.040 1.00 98.62 190 GLU A C 1
ATOM 1461 O O . GLU A 1 190 ? -0.805 -4.580 9.092 1.00 98.62 190 GLU A O 1
ATOM 1466 N N . SER A 1 191 ? -2.715 -3.672 9.812 1.00 98.75 191 SER A N 1
ATOM 1467 C CA . SER A 1 191 ? -2.999 -4.755 10.763 1.00 98.75 191 SER A CA 1
ATOM 1468 C C . SER A 1 191 ? -3.290 -6.086 10.075 1.00 98.75 191 SER A C 1
ATOM 1470 O O . SER A 1 191 ? -3.015 -7.139 10.647 1.00 98.75 191 SER A O 1
ATOM 1472 N N . PHE A 1 192 ? -3.862 -6.065 8.871 1.00 98.75 192 PHE A N 1
ATOM 1473 C CA . PHE A 1 192 ? -4.102 -7.257 8.067 1.00 98.75 192 PHE A CA 1
ATOM 1474 C C . PHE A 1 192 ? -2.779 -7.849 7.583 1.00 98.75 192 PHE A C 1
ATOM 1476 O O . PHE A 1 192 ? -2.559 -9.057 7.693 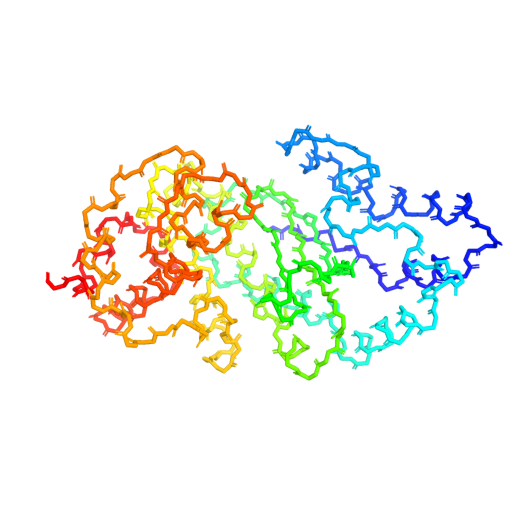1.00 98.75 192 PHE A O 1
ATOM 1483 N N . ALA A 1 193 ? -1.866 -6.993 7.121 1.00 98.56 193 ALA A N 1
ATOM 1484 C CA . ALA A 1 193 ? -0.522 -7.400 6.744 1.00 98.56 193 ALA A CA 1
ATOM 1485 C C . ALA A 1 193 ? 0.228 -8.053 7.922 1.00 98.56 193 ALA A C 1
ATOM 1487 O O . ALA A 1 193 ? 0.766 -9.155 7.769 1.00 98.56 193 ALA A O 1
ATOM 1488 N N . THR A 1 194 ? 0.212 -7.439 9.112 1.00 98.44 194 THR A N 1
ATOM 1489 C CA . THR A 1 194 ? 0.884 -8.006 10.296 1.00 98.44 194 THR A CA 1
ATOM 1490 C C . THR A 1 194 ? 0.179 -9.243 10.855 1.00 98.44 194 THR A C 1
ATOM 1492 O O . THR A 1 194 ? 0.845 -10.159 11.328 1.00 98.44 194 THR A O 1
ATOM 1495 N N . GLU A 1 195 ? -1.145 -9.358 10.731 1.00 98.44 195 GLU A N 1
ATOM 1496 C CA . GLU A 1 195 ? -1.878 -10.575 11.109 1.00 98.44 195 GLU A CA 1
ATOM 1497 C C . GLU A 1 195 ? -1.482 -11.787 10.248 1.00 98.44 195 GLU A C 1
ATOM 1499 O O . GLU A 1 195 ? -1.374 -12.903 10.758 1.00 98.44 195 GLU A O 1
ATOM 1504 N N . LEU A 1 196 ? -1.216 -11.584 8.954 1.00 98.50 196 LEU A N 1
ATOM 1505 C CA . LEU A 1 196 ? -0.821 -12.667 8.050 1.00 98.50 196 LEU A CA 1
ATOM 1506 C C . LEU A 1 196 ? 0.672 -13.020 8.122 1.00 98.50 196 LEU A C 1
ATOM 1508 O O . LEU A 1 196 ? 1.029 -14.192 7.937 1.00 98.50 196 LEU A O 1
ATOM 1512 N N . TYR A 1 197 ? 1.539 -12.033 8.355 1.00 98.44 197 TYR A N 1
ATOM 1513 C CA . TYR A 1 197 ? 2.993 -12.175 8.181 1.00 98.44 197 TYR A CA 1
ATOM 1514 C C . TYR A 1 197 ? 3.825 -11.819 9.424 1.00 98.44 197 TYR A C 1
ATOM 1516 O O . TYR A 1 197 ? 5.046 -11.962 9.403 1.00 98.44 197 TYR A O 1
ATOM 1524 N N . GLY A 1 198 ? 3.176 -11.445 10.527 1.00 97.94 198 GLY A N 1
ATOM 1525 C CA . GLY A 1 198 ? 3.793 -11.126 11.814 1.00 97.94 198 GLY A CA 1
ATOM 1526 C C . GLY A 1 198 ? 4.132 -9.644 11.994 1.00 97.94 198 GLY A C 1
ATOM 1527 O O . GLY A 1 198 ? 4.253 -8.878 11.044 1.00 97.94 198 GLY A O 1
ATOM 1528 N N . ASP A 1 199 ? 4.347 -9.231 13.241 1.00 96.56 199 ASP A N 1
ATOM 1529 C CA . ASP A 1 199 ? 4.535 -7.812 13.582 1.00 96.56 199 ASP A CA 1
ATOM 1530 C C . ASP A 1 199 ? 5.855 -7.216 13.059 1.00 96.56 199 ASP A C 1
ATOM 1532 O O . ASP A 1 199 ? 5.978 -6.006 12.888 1.00 96.56 199 ASP A O 1
ATOM 1536 N N . ALA A 1 200 ? 6.856 -8.055 12.769 1.00 96.62 200 ALA A N 1
ATOM 1537 C CA . ALA A 1 200 ? 8.179 -7.610 12.320 1.00 96.62 200 ALA A CA 1
ATOM 1538 C C . ALA A 1 200 ? 8.174 -6.946 10.927 1.00 96.62 200 ALA A C 1
ATOM 1540 O O . ALA A 1 200 ? 9.110 -6.213 10.587 1.00 96.62 200 ALA A O 1
ATOM 1541 N N . VAL A 1 201 ? 7.139 -7.206 10.121 1.00 96.81 201 VAL A N 1
ATOM 1542 C CA . VAL A 1 201 ? 6.984 -6.631 8.777 1.00 96.81 201 VAL A CA 1
ATOM 1543 C C . VAL A 1 201 ? 6.147 -5.356 8.758 1.00 96.81 201 VAL A C 1
ATOM 1545 O O . VAL A 1 201 ? 5.988 -4.780 7.685 1.00 96.81 201 VAL A O 1
ATOM 1548 N N . ALA A 1 202 ? 5.696 -4.873 9.923 1.00 97.12 202 ALA A N 1
ATOM 1549 C CA . ALA A 1 202 ? 5.057 -3.568 10.032 1.00 97.12 202 ALA A CA 1
ATOM 1550 C C . ALA A 1 202 ? 5.921 -2.478 9.369 1.00 97.12 202 ALA A C 1
ATOM 1552 O O . ALA A 1 202 ? 7.164 -2.478 9.453 1.00 97.12 202 ALA A O 1
ATOM 1553 N N . GLY A 1 203 ? 5.250 -1.589 8.650 1.00 95.44 203 GLY A N 1
ATOM 1554 C CA . GLY A 1 203 ? 5.851 -0.567 7.821 1.00 95.44 203 GLY A CA 1
ATOM 1555 C C . GLY A 1 203 ? 6.271 0.686 8.581 1.00 95.44 203 GLY A C 1
ATOM 1556 O O . GLY A 1 203 ? 5.806 0.944 9.696 1.00 95.44 203 GLY A O 1
ATOM 1557 N N . PRO A 1 204 ? 7.129 1.515 7.961 1.00 94.25 204 PRO A N 1
ATOM 1558 C CA . PRO A 1 204 ? 7.665 2.711 8.599 1.00 94.25 204 PRO A CA 1
ATOM 1559 C C . PRO A 1 204 ? 6.568 3.716 8.964 1.00 94.25 204 PRO A C 1
ATOM 1561 O O . PRO A 1 204 ? 6.719 4.446 9.938 1.00 94.25 204 PRO A O 1
ATOM 1564 N N . TRP A 1 205 ? 5.431 3.704 8.258 1.00 94.06 205 TRP A N 1
ATOM 1565 C CA . TRP A 1 205 ? 4.280 4.572 8.531 1.00 94.06 205 TRP A CA 1
ATOM 1566 C C . TRP A 1 205 ? 3.700 4.409 9.937 1.00 94.06 205 TRP A C 1
ATOM 1568 O O . TRP A 1 205 ? 3.116 5.350 10.468 1.00 94.06 205 TRP A O 1
ATOM 1578 N N . VAL A 1 206 ? 3.875 3.234 10.549 1.00 94.50 206 VAL A N 1
ATOM 1579 C CA . VAL A 1 206 ? 3.407 2.960 11.912 1.00 94.50 206 VAL A CA 1
ATOM 1580 C C . VAL A 1 206 ? 4.561 2.801 12.897 1.00 94.50 206 VAL A C 1
ATOM 1582 O O . VAL A 1 206 ? 4.429 3.214 14.048 1.00 94.50 206 VAL A O 1
ATOM 1585 N N . THR A 1 207 ? 5.700 2.242 12.467 1.00 94.25 207 THR A N 1
ATOM 1586 C CA . THR A 1 207 ? 6.830 1.953 13.366 1.00 94.25 207 THR A CA 1
ATOM 1587 C C . THR A 1 207 ? 7.721 3.156 13.645 1.00 94.25 207 THR A C 1
ATOM 1589 O O . THR A 1 207 ? 8.353 3.193 14.697 1.00 94.25 207 THR A O 1
ATOM 1592 N N . ASP A 1 208 ? 7.787 4.132 12.733 1.00 94.81 208 ASP A N 1
ATOM 1593 C CA . ASP A 1 208 ? 8.638 5.320 12.898 1.00 94.81 208 ASP A CA 1
ATOM 1594 C C . ASP A 1 208 ? 7.910 6.470 13.621 1.00 94.81 208 ASP A C 1
ATOM 1596 O O . ASP A 1 208 ? 8.480 7.545 13.824 1.00 94.81 208 ASP A O 1
ATOM 1600 N N . PHE A 1 209 ? 6.654 6.261 14.035 1.00 96.12 209 PHE A N 1
ATOM 1601 C CA . PHE A 1 209 ? 5.894 7.254 14.789 1.00 96.12 209 PHE A CA 1
ATOM 1602 C C . PHE A 1 209 ? 6.572 7.563 16.140 1.00 96.12 209 PHE A C 1
ATOM 1604 O O . PHE A 1 209 ? 6.889 6.642 16.900 1.00 96.12 209 PHE A O 1
ATOM 1611 N N . PRO A 1 210 ? 6.773 8.846 16.495 1.00 96.56 210 PRO A N 1
ATOM 1612 C CA . PRO A 1 210 ? 7.429 9.212 17.745 1.00 96.56 210 PRO A CA 1
ATOM 1613 C C . PRO A 1 210 ? 6.500 8.976 18.943 1.00 96.56 210 PRO A C 1
ATOM 1615 O O . PRO A 1 210 ? 5.644 9.801 19.249 1.00 96.56 210 PRO A O 1
ATOM 1618 N N . GLU A 1 211 ? 6.698 7.879 19.676 1.00 96.50 211 GLU A N 1
ATOM 1619 C CA . GLU A 1 211 ? 5.800 7.474 20.774 1.00 96.50 211 GLU A CA 1
ATOM 1620 C C . GLU A 1 211 ? 5.630 8.538 21.874 1.00 96.50 211 GLU A C 1
ATOM 1622 O O . GLU A 1 211 ? 4.565 8.648 22.476 1.00 96.50 211 GLU A O 1
ATOM 1627 N N . ALA A 1 212 ? 6.645 9.380 22.098 1.00 97.81 212 ALA A N 1
ATOM 1628 C CA . ALA A 1 212 ? 6.570 10.498 23.041 1.00 97.81 212 ALA A CA 1
ATOM 1629 C C . ALA A 1 212 ? 5.481 11.535 22.684 1.00 97.81 212 ALA A C 1
ATOM 1631 O O . ALA A 1 212 ? 5.000 12.247 23.562 1.00 97.81 212 ALA A O 1
ATOM 1632 N N . GLU A 1 213 ? 5.065 11.602 21.416 1.00 97.50 213 GLU A N 1
ATOM 1633 C CA . GLU A 1 213 ? 4.012 12.498 20.927 1.00 97.50 213 GLU A CA 1
ATOM 1634 C C . GLU A 1 213 ? 2.604 11.894 21.054 1.00 97.50 213 GLU A C 1
ATOM 1636 O O . GLU A 1 213 ? 1.618 12.605 20.848 1.00 97.50 213 GLU A O 1
ATOM 1641 N N . LEU A 1 214 ? 2.480 10.602 21.392 1.00 97.56 214 LEU A N 1
ATOM 1642 C CA . LEU A 1 214 ? 1.222 9.857 21.288 1.00 97.56 214 LEU A CA 1
ATOM 1643 C C . LEU A 1 214 ? 0.064 10.535 22.027 1.00 97.56 214 LEU A C 1
ATOM 1645 O O . LEU A 1 214 ? -0.993 10.755 21.439 1.00 97.56 214 LEU A O 1
ATOM 1649 N N . GLU A 1 215 ? 0.247 10.893 23.298 1.00 97.56 215 GLU A N 1
ATOM 1650 C CA . GLU A 1 215 ? -0.836 11.473 24.101 1.00 97.56 215 GLU A CA 1
ATOM 1651 C C . GLU A 1 215 ? -1.251 12.865 23.601 1.00 97.56 215 GLU A C 1
ATOM 1653 O O . GLU A 1 215 ? -2.442 13.179 23.568 1.00 97.56 215 GLU A O 1
ATOM 1658 N N . ARG A 1 216 ? -0.301 13.675 23.114 1.00 97.25 216 ARG A N 1
ATOM 1659 C CA . ARG A 1 216 ? -0.605 14.977 22.498 1.00 97.25 216 ARG A CA 1
ATOM 1660 C C . ARG A 1 216 ? -1.413 14.797 21.214 1.00 97.25 216 ARG A C 1
ATOM 1662 O O . ARG A 1 216 ? -2.436 15.455 21.025 1.00 97.25 216 ARG A O 1
ATOM 1669 N N . VAL A 1 217 ? -0.974 13.887 20.345 1.00 97.44 217 VAL A N 1
ATOM 1670 C CA . VAL A 1 217 ? -1.638 13.597 19.068 1.00 97.44 217 VAL A CA 1
ATOM 1671 C C . VAL A 1 217 ? -3.024 12.997 19.310 1.00 97.44 217 VAL A C 1
ATOM 1673 O O . VAL A 1 217 ? -3.979 13.403 18.652 1.00 97.44 217 VAL A O 1
ATOM 1676 N N . LYS A 1 218 ? -3.194 12.129 20.316 1.00 97.75 218 LYS A N 1
ATOM 1677 C CA . LYS A 1 218 ? -4.507 11.592 20.706 1.00 97.75 218 LYS A CA 1
ATOM 1678 C C . LYS A 1 218 ? -5.517 12.686 21.044 1.00 97.75 218 LYS A C 1
ATOM 1680 O O . LYS A 1 218 ? -6.665 12.588 20.617 1.00 97.75 218 LYS A O 1
ATOM 1685 N N . VAL A 1 219 ? -5.112 13.730 21.771 1.00 96.69 219 VAL A N 1
ATOM 1686 C CA . VAL A 1 219 ? -5.997 14.864 22.100 1.00 96.69 219 VAL A CA 1
ATOM 1687 C C . VAL A 1 219 ? -6.464 15.587 20.835 1.00 96.69 219 VAL A C 1
ATOM 1689 O O . VAL A 1 219 ? -7.657 15.846 20.691 1.00 96.69 219 VAL A O 1
ATOM 1692 N N . ILE A 1 220 ? -5.546 15.862 19.903 1.00 96.94 220 ILE A N 1
ATOM 1693 C CA . ILE A 1 220 ? -5.860 16.518 18.624 1.00 96.94 220 ILE A CA 1
ATOM 1694 C C . ILE A 1 220 ? -6.842 15.667 17.816 1.00 96.94 220 ILE A C 1
ATOM 1696 O O . ILE A 1 220 ? -7.875 16.154 17.359 1.00 96.94 220 ILE A O 1
ATOM 1700 N N . TYR A 1 221 ? -6.536 14.380 17.673 1.00 97.69 221 TYR A N 1
ATOM 1701 C CA . TYR A 1 221 ? -7.311 13.472 16.840 1.00 97.69 221 TYR A CA 1
ATOM 1702 C C . TYR A 1 221 ? -8.696 13.171 17.400 1.00 97.69 221 TYR A C 1
ATOM 1704 O O . TYR A 1 221 ? -9.641 13.075 16.622 1.00 97.69 221 TYR A O 1
ATOM 1712 N N . ARG A 1 222 ? -8.853 13.108 18.729 1.00 96.12 222 ARG A N 1
ATOM 1713 C CA . ARG A 1 222 ? -10.162 12.907 19.369 1.00 96.12 222 ARG A CA 1
ATOM 1714 C C . ARG A 1 222 ? -11.180 13.966 18.933 1.00 96.12 222 ARG A C 1
ATOM 1716 O O . ARG A 1 222 ? -12.339 13.633 18.717 1.00 96.12 222 ARG A O 1
ATOM 1723 N N . GLY A 1 223 ? -10.751 15.221 18.785 1.00 95.12 223 GLY A N 1
ATOM 1724 C CA . GLY A 1 223 ? -11.604 16.321 18.317 1.00 95.12 223 GLY A CA 1
ATOM 1725 C C . GLY A 1 223 ? -11.747 16.424 16.794 1.00 95.12 223 GLY A C 1
ATOM 1726 O O . GLY A 1 223 ? -12.547 17.225 16.323 1.00 95.12 223 GLY A O 1
ATOM 1727 N N . ALA A 1 224 ? -10.981 15.643 16.029 1.00 96.81 224 ALA A N 1
ATOM 1728 C CA . ALA A 1 224 ? -10.876 15.753 14.574 1.00 96.81 224 ALA A CA 1
ATOM 1729 C C . ALA A 1 224 ? -11.524 14.582 13.813 1.00 96.81 224 ALA A C 1
ATOM 1731 O O . ALA A 1 224 ? -11.588 14.618 12.588 1.00 96.81 224 ALA A O 1
ATOM 1732 N N . LEU A 1 225 ? -12.010 13.549 14.511 1.00 97.44 225 LEU A N 1
ATOM 1733 C CA . LEU A 1 225 ? -12.545 12.327 13.895 1.00 97.44 225 LEU A CA 1
ATOM 1734 C C . LEU A 1 225 ? -13.639 12.596 12.843 1.00 97.44 225 LEU A C 1
ATOM 1736 O O . LEU A 1 225 ? -13.717 11.872 11.852 1.00 97.44 225 LEU A O 1
ATOM 1740 N N . ASP A 1 226 ? -14.468 13.625 13.057 1.00 97.62 226 ASP A N 1
ATOM 1741 C CA . ASP A 1 226 ? -15.586 14.029 12.187 1.00 97.62 226 ASP A CA 1
ATOM 1742 C C . ASP A 1 226 ? -15.184 14.933 11.016 1.00 97.62 226 ASP A C 1
ATOM 1744 O O . ASP A 1 226 ? -16.043 15.336 10.231 1.00 97.62 226 ASP A O 1
ATOM 1748 N N . LEU A 1 227 ? -13.899 15.271 10.878 1.00 97.69 227 LEU A N 1
ATOM 1749 C CA . LEU A 1 227 ? -13.439 16.039 9.727 1.00 97.69 227 LEU A CA 1
ATOM 1750 C C . LEU A 1 227 ? -13.679 15.260 8.435 1.00 97.69 227 LEU A C 1
ATOM 1752 O O . LEU A 1 227 ? -13.599 14.034 8.393 1.00 97.69 227 LEU A O 1
ATOM 1756 N N . THR A 1 228 ? -13.959 16.009 7.375 1.00 97.81 228 THR A N 1
ATOM 1757 C CA . THR A 1 228 ? -14.226 15.512 6.024 1.00 97.81 228 THR A CA 1
ATOM 1758 C C . THR A 1 228 ? -13.471 16.381 5.017 1.00 97.81 228 THR A C 1
ATOM 1760 O O . THR A 1 228 ? -12.902 17.411 5.385 1.00 97.81 228 THR A O 1
ATOM 1763 N N . GLY A 1 229 ? -13.480 15.988 3.742 1.00 96.19 229 GLY A N 1
ATOM 1764 C CA . GLY A 1 229 ? -12.856 16.747 2.658 1.00 96.19 229 GLY A CA 1
ATOM 1765 C C . GLY A 1 229 ? -11.446 16.261 2.336 1.00 96.19 229 GLY A C 1
ATOM 1766 O O . GLY A 1 229 ? -10.599 16.130 3.214 1.00 96.19 229 GLY A O 1
ATOM 1767 N N . TYR A 1 230 ? -11.199 15.996 1.054 1.00 91.62 230 TYR A N 1
ATOM 1768 C CA . TYR A 1 230 ? -10.034 15.249 0.573 1.00 91.62 230 TYR A CA 1
ATOM 1769 C C . TYR A 1 230 ? -8.686 15.769 1.105 1.00 91.62 230 TYR A C 1
ATOM 1771 O O . TYR A 1 230 ? -7.929 15.006 1.706 1.00 91.62 230 TYR A O 1
ATOM 1779 N N . ASP A 1 231 ? -8.410 17.067 0.962 1.00 94.75 231 ASP A N 1
ATOM 1780 C CA . ASP A 1 231 ? -7.131 17.646 1.394 1.00 94.75 231 ASP A CA 1
ATOM 1781 C C . ASP A 1 231 ? -7.006 17.723 2.919 1.00 94.75 231 ASP A C 1
ATOM 1783 O O . ASP A 1 231 ? -5.933 17.466 3.465 1.00 94.75 231 ASP A O 1
ATOM 1787 N N . THR A 1 232 ? -8.10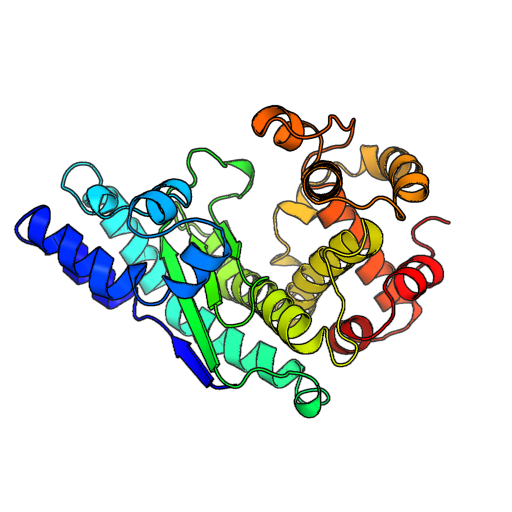8 18.003 3.622 1.00 96.31 232 THR A N 1
ATOM 1788 C CA . THR A 1 232 ? -8.148 17.992 5.090 1.00 96.31 232 THR A CA 1
ATOM 1789 C C . THR A 1 232 ? -7.841 16.603 5.631 1.00 96.31 232 THR A C 1
ATOM 1791 O O . THR A 1 232 ? -6.999 16.472 6.515 1.00 96.31 232 THR A O 1
ATOM 1794 N N . LEU A 1 233 ? -8.466 15.555 5.087 1.00 96.81 233 LEU A N 1
ATOM 1795 C CA . LEU A 1 233 ? -8.197 14.187 5.526 1.00 96.81 233 LEU A CA 1
ATOM 1796 C C . LEU A 1 233 ? -6.726 13.816 5.307 1.00 96.81 233 LEU A C 1
ATOM 1798 O O . LEU A 1 233 ? -6.061 13.363 6.237 1.00 96.81 233 LEU A O 1
ATOM 1802 N N . ARG A 1 234 ? -6.192 14.074 4.106 1.00 94.81 234 ARG A N 1
ATOM 1803 C CA . ARG A 1 234 ? -4.792 13.778 3.755 1.00 94.81 234 ARG A CA 1
ATOM 1804 C C . ARG A 1 234 ? -3.793 14.505 4.651 1.00 94.81 234 ARG A C 1
ATOM 1806 O O . ARG A 1 234 ? -2.784 13.909 5.023 1.00 94.81 234 ARG A O 1
ATOM 1813 N N . ALA A 1 235 ? -4.074 15.754 5.025 1.00 96.44 235 ALA A N 1
ATOM 1814 C CA . ALA A 1 235 ? -3.222 16.509 5.937 1.00 96.44 235 ALA A CA 1
ATOM 1815 C C . ALA A 1 235 ? -3.053 15.790 7.282 1.00 96.44 235 ALA A C 1
ATOM 1817 O O . ALA A 1 235 ? -1.927 15.605 7.739 1.00 96.44 235 ALA A O 1
ATOM 1818 N N . TYR A 1 236 ? -4.151 15.329 7.889 1.00 97.75 236 TYR A N 1
ATOM 1819 C CA . TYR A 1 236 ? -4.082 14.560 9.131 1.00 97.75 236 TYR A CA 1
ATOM 1820 C C . TYR A 1 236 ? -3.394 13.210 8.897 1.00 97.75 236 TYR A C 1
ATOM 1822 O O . TYR A 1 236 ? -2.408 12.911 9.570 1.00 97.75 236 TYR A O 1
ATOM 1830 N N . ILE A 1 237 ? -3.833 12.440 7.898 1.00 96.94 237 ILE A N 1
ATOM 1831 C CA . ILE A 1 237 ? -3.310 11.096 7.621 1.00 96.94 237 ILE A CA 1
ATOM 1832 C C . ILE A 1 237 ? -1.782 11.079 7.462 1.00 96.94 237 ILE A C 1
ATOM 1834 O O . ILE A 1 237 ? -1.107 10.302 8.144 1.00 96.94 237 ILE A O 1
ATOM 1838 N N . PHE A 1 238 ? -1.231 11.976 6.641 1.00 95.06 238 PHE A N 1
ATOM 1839 C CA . PHE A 1 238 ? 0.205 12.031 6.354 1.00 95.06 238 PHE A CA 1
ATOM 1840 C C . PHE A 1 238 ? 1.010 12.915 7.317 1.00 95.06 238 PHE A C 1
ATOM 1842 O O . PHE A 1 238 ? 2.228 12.761 7.424 1.00 95.06 238 PHE A O 1
ATOM 1849 N N . GLY A 1 239 ? 0.351 13.819 8.042 1.00 95.62 239 GLY A N 1
ATOM 1850 C CA . GLY A 1 239 ? 0.958 14.708 9.027 1.00 95.62 239 GLY A CA 1
ATOM 1851 C C . GLY A 1 239 ? 1.576 15.989 8.459 1.00 95.62 239 GLY A C 1
ATOM 1852 O O . GLY A 1 239 ? 1.653 16.206 7.248 1.00 95.62 239 GLY A O 1
ATOM 1853 N N . GLY A 1 240 ? 2.042 16.856 9.364 1.00 92.06 240 GLY A N 1
ATOM 1854 C CA . GLY A 1 240 ? 2.365 18.255 9.060 1.00 92.06 240 GLY A CA 1
ATOM 1855 C C . GLY A 1 240 ? 3.481 18.453 8.036 1.00 92.06 240 GLY A C 1
ATOM 1856 O O . GLY A 1 240 ? 3.375 19.309 7.161 1.00 92.06 240 GLY A O 1
ATOM 1857 N N . GLN A 1 241 ? 4.535 17.631 8.086 1.00 90.06 241 GLN A N 1
ATOM 1858 C CA . GLN A 1 241 ? 5.655 17.749 7.146 1.00 90.06 241 GLN A CA 1
ATOM 1859 C C . GLN A 1 241 ? 5.230 17.459 5.699 1.00 90.06 241 GLN A C 1
ATOM 1861 O O . GLN A 1 241 ? 5.657 18.159 4.781 1.00 90.06 241 GLN A O 1
ATOM 1866 N N . ILE A 1 242 ? 4.384 16.445 5.490 1.00 87.62 242 ILE A N 1
ATOM 1867 C CA . ILE A 1 242 ? 3.854 16.126 4.160 1.00 87.62 242 ILE A CA 1
ATOM 1868 C C . ILE A 1 242 ? 2.815 17.173 3.760 1.00 87.62 242 ILE A C 1
ATOM 1870 O O . ILE A 1 242 ? 2.837 17.634 2.623 1.00 87.62 242 ILE A O 1
ATOM 1874 N N . ALA A 1 243 ? 1.972 17.625 4.690 1.00 91.00 243 ALA A N 1
ATOM 1875 C CA . ALA A 1 243 ? 1.014 18.686 4.410 1.00 91.00 243 ALA A CA 1
ATOM 1876 C C . ALA A 1 243 ? 1.689 19.961 3.873 1.00 91.00 243 ALA A C 1
ATOM 1878 O O . ALA A 1 243 ? 1.253 20.503 2.862 1.00 91.00 243 ALA A O 1
ATOM 1879 N N . ALA A 1 244 ? 2.802 20.389 4.474 1.00 88.88 244 ALA A N 1
ATOM 1880 C CA . ALA A 1 244 ? 3.596 21.519 3.991 1.00 88.88 244 ALA A CA 1
ATOM 1881 C C . ALA A 1 244 ? 4.208 21.289 2.596 1.00 88.88 244 ALA A C 1
ATOM 1883 O O . ALA A 1 244 ? 4.248 22.209 1.785 1.00 88.88 244 ALA A O 1
ATOM 1884 N N . ALA A 1 245 ? 4.669 20.071 2.296 1.00 87.88 245 ALA A N 1
ATOM 1885 C CA . ALA A 1 245 ? 5.292 19.754 1.009 1.00 87.88 245 ALA A CA 1
ATOM 1886 C C . ALA A 1 245 ? 4.300 19.714 -0.169 1.00 87.88 245 ALA A C 1
ATOM 1888 O O . ALA A 1 245 ? 4.708 19.921 -1.310 1.00 87.88 245 ALA A O 1
ATOM 1889 N N . TYR A 1 246 ? 3.019 19.445 0.103 1.00 85.12 246 TYR A N 1
ATOM 1890 C CA . TYR A 1 246 ? 1.966 19.273 -0.906 1.00 85.12 246 TYR A CA 1
ATOM 1891 C C . TYR A 1 246 ? 0.885 20.366 -0.863 1.00 85.12 246 TYR A C 1
ATOM 1893 O O . TYR A 1 246 ? -0.183 20.168 -1.433 1.00 85.12 246 TYR A O 1
ATOM 1901 N N . ASP A 1 247 ? 1.155 21.495 -0.197 1.00 90.56 247 ASP A N 1
ATOM 1902 C CA . ASP A 1 247 ? 0.222 22.628 -0.055 1.00 90.56 247 ASP A CA 1
ATOM 1903 C C . ASP A 1 247 ? -1.158 22.217 0.504 1.00 90.56 247 ASP A C 1
ATOM 1905 O O . ASP A 1 247 ? -2.209 22.716 0.106 1.00 90.56 247 ASP A O 1
ATOM 1909 N N . LEU A 1 248 ? -1.159 21.258 1.436 1.00 93.00 248 LEU A N 1
ATOM 1910 C CA . LEU A 1 248 ? -2.359 20.819 2.150 1.00 93.00 248 LEU A CA 1
ATOM 1911 C C . LEU A 1 248 ? -2.613 21.719 3.376 1.00 93.00 248 LEU A C 1
ATOM 1913 O O . LEU A 1 248 ? -1.696 22.405 3.852 1.00 93.00 248 LEU A O 1
ATOM 1917 N N . PRO A 1 249 ? -3.831 21.690 3.958 1.00 94.38 249 PRO A N 1
ATOM 1918 C CA . PRO A 1 249 ? -4.108 22.352 5.228 1.00 94.38 249 PRO A CA 1
ATOM 1919 C C . PRO A 1 249 ? -3.070 21.994 6.297 1.00 94.38 249 PRO A C 1
ATOM 1921 O O . PRO A 1 249 ? -2.747 20.827 6.504 1.00 94.38 249 PRO A O 1
ATOM 1924 N N . GLN A 1 250 ? -2.530 23.002 6.979 1.00 93.50 250 GLN A N 1
ATOM 1925 C CA . GLN A 1 250 ? -1.465 22.789 7.956 1.00 93.50 250 GLN A CA 1
ATOM 1926 C C . GLN A 1 250 ? -2.007 22.135 9.229 1.00 93.50 250 GLN A C 1
ATOM 1928 O O . GLN A 1 250 ? -3.012 22.574 9.788 1.00 93.50 250 GLN A O 1
ATOM 1933 N N . VAL A 1 251 ? -1.310 21.099 9.700 1.00 93.50 251 VAL A N 1
ATOM 1934 C CA . VAL A 1 251 ? -1.633 20.369 10.931 1.00 93.50 251 VAL A CA 1
ATOM 1935 C C . VAL A 1 251 ? -0.366 20.118 11.742 1.00 93.50 251 VAL A C 1
ATOM 1937 O O . VAL A 1 251 ? 0.660 19.696 11.213 1.00 93.50 251 VAL A O 1
ATOM 1940 N N . GLU A 1 252 ? -0.421 20.353 13.050 1.00 94.75 252 GLU A N 1
ATOM 1941 C CA . GLU A 1 252 ? 0.747 20.248 13.936 1.00 94.75 252 GLU A CA 1
ATOM 1942 C C . GLU A 1 252 ? 0.902 18.838 14.526 1.00 94.75 252 GLU A C 1
ATOM 1944 O O . GLU A 1 252 ? 0.911 18.635 15.745 1.00 94.75 252 GLU A O 1
ATOM 1949 N N . VAL A 1 253 ? 1.004 17.832 13.657 1.00 96.88 253 VAL A N 1
ATOM 1950 C CA . VAL A 1 253 ? 1.166 16.424 14.052 1.00 96.88 253 VAL A CA 1
ATOM 1951 C C . VAL A 1 253 ? 2.340 15.774 13.308 1.00 96.88 253 VAL A C 1
ATOM 1953 O O . VAL A 1 253 ? 2.620 16.168 12.170 1.00 96.88 253 VAL A O 1
ATOM 1956 N N . PRO A 1 254 ? 3.043 14.801 13.924 1.00 96.88 254 PRO A N 1
ATOM 1957 C CA . PRO A 1 254 ? 4.127 14.065 13.277 1.00 96.88 254 PRO A CA 1
ATOM 1958 C C . PRO A 1 254 ? 3.720 13.437 11.943 1.00 96.88 254 PRO A C 1
ATOM 1960 O O . PRO A 1 254 ? 2.538 13.183 11.689 1.00 96.88 254 PRO A O 1
ATOM 1963 N N . MET A 1 255 ? 4.714 13.140 11.106 1.00 94.94 255 MET A N 1
ATOM 1964 C CA . MET A 1 255 ? 4.490 12.411 9.860 1.00 94.94 255 MET A CA 1
ATOM 1965 C C . MET A 1 255 ? 3.795 11.068 10.137 1.00 94.94 255 MET A C 1
ATOM 1967 O O . MET A 1 255 ? 4.090 10.412 11.134 1.00 94.94 255 MET A O 1
ATOM 1971 N N . MET A 1 256 ? 2.867 10.681 9.263 1.00 95.94 256 MET A N 1
ATOM 1972 C CA . MET A 1 256 ? 2.102 9.428 9.328 1.00 95.94 256 MET A CA 1
ATOM 1973 C C . MET A 1 256 ? 1.282 9.228 10.611 1.00 95.94 256 MET A C 1
ATOM 1975 O O . MET A 1 256 ? 0.936 8.104 10.970 1.00 95.94 256 MET A O 1
ATOM 1979 N N . SER A 1 257 ? 0.920 10.315 11.303 1.00 97.69 257 SER A N 1
ATOM 1980 C CA . SER A 1 257 ? 0.121 10.233 12.534 1.00 97.69 257 SER A CA 1
ATOM 1981 C C . SER A 1 257 ? -1.192 9.472 12.341 1.00 97.69 257 SER A C 1
ATOM 1983 O O . SER A 1 257 ? -1.560 8.682 13.207 1.00 97.69 257 SER A O 1
ATOM 1985 N N . GLY A 1 258 ? -1.891 9.667 11.218 1.00 97.62 258 GLY A N 1
ATOM 1986 C CA . GLY A 1 258 ? -3.155 8.972 10.979 1.00 97.62 258 GLY A CA 1
ATOM 1987 C C . GLY A 1 258 ? -2.981 7.466 10.788 1.00 97.62 258 GLY A C 1
ATOM 1988 O O . GLY A 1 258 ? -3.738 6.706 11.387 1.00 97.62 258 GLY A O 1
ATOM 1989 N N . TYR A 1 259 ? -1.945 7.045 10.050 1.00 97.00 259 TYR A N 1
ATOM 1990 C CA . TYR A 1 259 ? -1.560 5.633 9.909 1.00 97.00 259 TYR A CA 1
ATOM 1991 C C . TYR A 1 259 ? -1.250 5.007 11.271 1.00 97.00 259 TYR A C 1
ATOM 1993 O O . TYR A 1 259 ? -1.834 3.992 11.651 1.00 97.00 259 TYR A O 1
ATOM 2001 N N . ALA A 1 260 ? -0.356 5.639 12.037 1.00 98.06 260 ALA A N 1
ATOM 2002 C CA . ALA A 1 260 ? 0.105 5.114 13.316 1.00 98.06 260 ALA A CA 1
ATOM 2003 C C . ALA A 1 260 ? -1.024 5.003 14.350 1.00 98.06 260 ALA A C 1
ATOM 2005 O O . ALA A 1 260 ? -1.146 3.981 15.031 1.00 98.06 260 ALA A O 1
ATOM 2006 N N . LEU A 1 261 ? -1.875 6.030 14.467 1.00 98.56 261 LEU A N 1
ATOM 2007 C CA . LEU A 1 261 ? -3.028 5.988 15.368 1.00 98.56 261 LEU A CA 1
ATOM 2008 C C . LEU A 1 261 ? -4.064 4.966 14.895 1.00 98.56 261 LEU A C 1
ATOM 2010 O O . LEU A 1 261 ? -4.566 4.210 15.723 1.00 98.56 261 LEU A O 1
ATOM 2014 N N . GLY A 1 262 ? -4.350 4.904 13.591 1.00 98.50 262 GLY A N 1
ATOM 2015 C CA . GLY A 1 262 ? -5.234 3.899 13.000 1.00 98.50 262 GLY A CA 1
ATOM 2016 C C . GLY A 1 262 ? -4.810 2.478 13.362 1.00 98.50 262 GLY A C 1
ATOM 2017 O O . GLY A 1 262 ? -5.606 1.708 13.901 1.00 98.50 262 GLY A O 1
ATOM 2018 N N . TYR A 1 263 ? -3.532 2.152 13.158 1.00 98.69 263 TYR A N 1
ATOM 2019 C CA . TYR A 1 263 ? -2.967 0.856 13.529 1.00 98.69 263 TYR A CA 1
ATOM 2020 C C . TYR A 1 263 ? -3.133 0.573 15.026 1.00 98.69 263 TYR A C 1
ATOM 2022 O O . TYR A 1 263 ? -3.670 -0.467 15.405 1.00 98.69 263 TYR A O 1
ATOM 2030 N N . LYS A 1 264 ? -2.756 1.518 15.899 1.00 98.62 264 LYS A N 1
ATOM 2031 C CA . LYS A 1 264 ? -2.887 1.358 17.359 1.00 98.62 264 LYS A CA 1
ATOM 2032 C C . LYS A 1 264 ? -4.343 1.158 17.807 1.00 98.62 264 LYS A C 1
ATOM 2034 O O . LYS A 1 264 ? -4.582 0.356 18.709 1.00 98.62 264 LYS A O 1
ATOM 2039 N N . ILE A 1 265 ? -5.307 1.833 17.175 1.00 98.75 265 ILE A N 1
ATOM 2040 C CA . ILE A 1 265 ? -6.746 1.649 17.431 1.00 98.75 265 ILE A CA 1
ATOM 2041 C C . ILE A 1 265 ? -7.168 0.216 17.100 1.00 98.75 265 ILE A C 1
ATOM 2043 O O . ILE A 1 265 ? -7.808 -0.436 17.928 1.00 98.75 265 ILE A O 1
ATOM 2047 N N . VAL A 1 266 ? -6.784 -0.294 15.925 1.00 98.75 266 VAL A N 1
ATOM 2048 C CA . VAL A 1 266 ? -7.107 -1.670 15.519 1.00 98.75 266 VAL A CA 1
ATOM 2049 C C . VAL A 1 266 ? -6.477 -2.675 16.478 1.00 98.75 266 VAL A C 1
ATOM 2051 O O . VAL A 1 266 ? -7.176 -3.566 16.957 1.00 98.75 266 VAL A O 1
ATOM 2054 N N . GLN A 1 267 ? -5.199 -2.515 16.836 1.00 98.44 267 GLN A N 1
ATOM 2055 C CA . GLN A 1 267 ? -4.537 -3.415 17.788 1.00 98.44 267 GLN A CA 1
ATOM 2056 C C . GLN A 1 267 ? -5.225 -3.410 19.163 1.00 98.44 267 GLN A C 1
ATOM 2058 O O . GLN A 1 267 ? -5.473 -4.477 19.730 1.00 98.44 267 GLN A O 1
ATOM 2063 N N . ALA A 1 268 ? -5.610 -2.236 19.676 1.00 98.50 268 ALA A N 1
ATOM 2064 C CA . ALA A 1 268 ? -6.347 -2.119 20.934 1.00 98.50 268 ALA A CA 1
ATOM 2065 C C . ALA A 1 268 ? -7.724 -2.803 20.861 1.00 98.50 268 ALA A C 1
ATOM 2067 O O . ALA A 1 268 ? -8.106 -3.542 21.772 1.00 98.50 268 ALA A O 1
ATOM 2068 N N . TYR A 1 269 ? -8.457 -2.619 19.761 1.00 98.75 269 TYR A N 1
ATOM 2069 C CA . TYR A 1 269 ? -9.747 -3.273 19.549 1.00 98.75 269 TYR A CA 1
ATOM 2070 C C . TYR A 1 269 ? -9.612 -4.801 19.452 1.00 98.75 269 TYR A C 1
ATOM 2072 O O . TYR A 1 269 ? -10.359 -5.529 20.113 1.00 98.75 269 TYR A O 1
ATOM 2080 N N . LYS A 1 270 ? -8.623 -5.305 18.701 1.00 98.19 270 LYS A N 1
ATOM 2081 C CA . LYS A 1 270 ? -8.306 -6.741 18.610 1.00 98.19 270 LYS A CA 1
ATOM 2082 C C . LYS A 1 270 ? -7.995 -7.331 19.979 1.00 98.19 270 LYS A C 1
ATOM 2084 O O . LYS A 1 270 ? -8.562 -8.357 20.342 1.00 98.19 270 LYS A O 1
ATOM 2089 N N . GLN A 1 271 ? -7.147 -6.668 20.764 1.00 98.00 271 GLN A N 1
ATOM 2090 C CA . GLN A 1 271 ? -6.781 -7.129 22.104 1.00 98.00 271 GLN A CA 1
ATOM 2091 C C . GLN A 1 271 ? -7.996 -7.232 23.037 1.00 98.00 271 GLN A C 1
ATOM 2093 O O . GLN A 1 271 ? -8.064 -8.136 23.866 1.00 98.00 271 GLN A O 1
ATOM 2098 N N . ARG A 1 272 ? -8.961 -6.317 22.906 1.00 97.81 272 ARG A N 1
ATOM 2099 C CA . ARG A 1 272 ? -10.163 -6.283 23.750 1.00 97.81 272 ARG A CA 1
ATOM 2100 C C . ARG A 1 272 ? -11.238 -7.278 23.327 1.00 97.81 272 ARG A C 1
ATOM 2102 O O . ARG A 1 272 ? -11.953 -7.784 24.186 1.00 97.81 272 ARG A O 1
ATOM 2109 N N . THR A 1 273 ? -11.377 -7.528 22.028 1.00 97.94 273 THR A N 1
ATOM 2110 C CA . THR A 1 273 ? -12.516 -8.282 21.476 1.00 97.94 273 THR A CA 1
ATOM 2111 C C . THR A 1 273 ? -12.155 -9.671 20.958 1.00 97.94 273 THR A C 1
ATOM 2113 O O . THR A 1 273 ? -13.039 -10.512 20.817 1.00 97.94 273 THR A O 1
ATOM 2116 N N . GLY A 1 274 ? -10.880 -9.920 20.647 1.00 97.56 274 GLY A N 1
ATOM 2117 C CA . GLY A 1 274 ? -10.415 -11.143 19.993 1.00 97.56 274 GLY A CA 1
ATOM 2118 C C . GLY A 1 274 ? -10.848 -11.293 18.529 1.00 97.56 274 GLY A C 1
ATOM 2119 O O . GLY A 1 274 ? -10.658 -12.365 17.961 1.00 97.56 274 GLY A O 1
ATOM 2120 N N . LYS A 1 275 ? -11.446 -10.261 17.916 1.00 98.12 275 LYS A N 1
ATOM 2121 C CA . LYS A 1 275 ? -11.887 -10.293 16.512 1.00 98.12 275 LYS A CA 1
ATOM 2122 C C . LYS A 1 275 ? -10.698 -10.236 15.550 1.00 98.12 275 LYS A C 1
ATOM 2124 O O . LYS A 1 275 ? -9.699 -9.573 15.835 1.00 98.12 275 LYS A O 1
ATOM 2129 N N . SER A 1 276 ? -10.828 -10.910 14.407 1.00 97.94 276 SER A N 1
ATOM 2130 C CA . SER A 1 276 ? -9.846 -10.832 13.319 1.00 97.94 276 SER A CA 1
ATOM 2131 C C . SER A 1 276 ? -9.928 -9.487 12.597 1.00 97.94 276 SER A C 1
ATOM 2133 O O . SER A 1 276 ? -10.963 -8.819 12.638 1.00 97.94 276 SER A O 1
ATOM 2135 N N . VAL A 1 277 ? -8.869 -9.088 11.888 1.00 98.06 277 VAL A N 1
ATOM 2136 C CA . VAL A 1 277 ? -8.904 -7.847 11.086 1.00 98.06 277 VAL A CA 1
ATOM 2137 C C . VAL A 1 277 ? -9.972 -7.911 9.992 1.00 98.06 277 VAL A C 1
ATOM 2139 O O . VAL A 1 277 ? -10.642 -6.913 9.717 1.00 98.06 277 VAL A O 1
ATOM 2142 N N . VAL A 1 278 ? -10.178 -9.094 9.410 1.00 97.12 278 VAL A N 1
ATOM 2143 C CA . VAL A 1 278 ? -11.219 -9.335 8.404 1.00 97.12 278 VAL A CA 1
ATOM 2144 C C . VAL A 1 278 ? -12.604 -9.023 8.977 1.00 97.12 278 VAL A C 1
ATOM 2146 O O . VAL A 1 278 ? -13.353 -8.269 8.363 1.00 97.12 278 VAL A O 1
ATOM 2149 N N . ASP A 1 279 ? -12.919 -9.507 10.183 1.00 96.81 279 ASP A N 1
ATOM 2150 C CA . ASP A 1 279 ? -14.213 -9.233 10.825 1.00 96.81 279 ASP A CA 1
ATOM 2151 C C . ASP A 1 279 ? -14.387 -7.743 11.150 1.00 96.81 279 ASP A C 1
ATOM 2153 O O . ASP A 1 279 ? -15.464 -7.180 10.949 1.00 96.81 279 ASP A O 1
ATOM 2157 N N . ILE A 1 280 ? -13.322 -7.091 11.635 1.00 97.44 280 ILE A N 1
ATOM 2158 C CA . ILE A 1 280 ? -13.343 -5.665 12.004 1.00 97.44 280 ILE A CA 1
ATOM 2159 C C . ILE A 1 280 ? -13.597 -4.784 10.777 1.00 97.44 280 ILE A C 1
ATOM 2161 O O . ILE A 1 280 ? -14.239 -3.743 10.894 1.00 97.44 280 ILE A O 1
ATOM 2165 N N . SER A 1 281 ? -13.165 -5.221 9.591 1.00 96.31 281 SER A N 1
ATOM 2166 C CA . SER A 1 281 ? -13.328 -4.479 8.331 1.00 96.31 281 SER A CA 1
ATOM 2167 C C . SER A 1 281 ? -14.796 -4.258 7.926 1.00 96.31 281 SER A C 1
ATOM 2169 O O . SER A 1 281 ? -15.068 -3.469 7.023 1.00 96.31 281 SER A O 1
ATOM 2171 N N . TYR A 1 282 ? -15.741 -4.922 8.603 1.00 94.94 282 TYR A N 1
ATOM 2172 C CA . TYR A 1 282 ? -17.188 -4.785 8.403 1.00 94.94 282 TYR A CA 1
ATOM 2173 C C . TYR A 1 282 ? -17.918 -4.175 9.611 1.00 94.94 282 TYR A C 1
ATOM 2175 O O . TYR A 1 282 ? -19.146 -4.262 9.697 1.00 94.94 282 TYR A O 1
ATOM 2183 N N . ILE A 1 283 ? -17.184 -3.576 10.551 1.00 96.00 283 ILE A N 1
ATOM 2184 C CA . ILE A 1 283 ? -17.734 -2.860 11.707 1.00 96.00 283 ILE A CA 1
ATOM 2185 C C . ILE A 1 283 ? -17.617 -1.349 11.448 1.00 96.00 283 ILE A C 1
ATOM 2187 O O . ILE A 1 283 ? -16.574 -0.897 10.967 1.00 96.00 283 ILE A O 1
ATOM 2191 N N . PRO A 1 284 ? -18.647 -0.537 11.765 1.00 95.12 284 PRO A N 1
ATOM 2192 C CA . PRO A 1 284 ? -18.575 0.911 11.599 1.00 95.12 284 PRO A CA 1
ATOM 2193 C C . PRO A 1 284 ? -17.345 1.510 12.301 1.00 95.12 284 PRO A C 1
ATOM 2195 O O . PRO A 1 284 ? -17.148 1.250 13.493 1.00 95.12 284 PRO A O 1
ATOM 2198 N N . PRO A 1 285 ? -16.544 2.371 11.643 1.00 95.88 285 PRO A N 1
ATOM 2199 C CA . PRO A 1 285 ? -15.286 2.824 12.235 1.00 95.88 285 PRO A CA 1
ATOM 2200 C C . PRO A 1 285 ? -15.418 3.521 13.588 1.00 95.88 285 PRO A C 1
ATOM 2202 O O . PRO A 1 285 ? -14.561 3.377 14.457 1.00 95.88 285 PRO A O 1
ATOM 2205 N N . ARG A 1 286 ? -16.530 4.225 13.815 1.00 95.00 286 ARG A N 1
ATOM 2206 C CA . ARG A 1 286 ? -16.828 4.856 15.108 1.00 95.00 286 ARG A CA 1
ATOM 2207 C C . ARG A 1 286 ? -17.027 3.869 16.241 1.00 95.00 286 ARG A C 1
ATOM 2209 O O . ARG A 1 286 ? -16.597 4.154 17.354 1.00 95.00 286 ARG A O 1
ATOM 2216 N N . GLU A 1 287 ? -17.662 2.742 15.957 1.00 97.06 287 GLU A N 1
ATOM 2217 C CA . GLU A 1 287 ? -17.861 1.674 16.930 1.00 97.06 287 GLU A CA 1
ATOM 2218 C C . GLU A 1 287 ? -16.510 1.067 17.307 1.00 97.06 287 GLU A C 1
ATOM 2220 O O . GLU A 1 287 ? -16.170 1.030 18.487 1.00 97.06 287 GLU A O 1
ATOM 2225 N N . VAL A 1 288 ? -15.677 0.740 16.311 1.00 98.38 288 VAL A N 1
ATOM 2226 C CA . VAL A 1 288 ? -14.319 0.218 16.535 1.00 98.38 288 VAL A CA 1
ATOM 2227 C C . VAL A 1 288 ? -13.483 1.193 17.366 1.00 98.38 288 VAL A C 1
ATOM 2229 O O . VAL A 1 288 ? -12.876 0.799 18.361 1.00 98.38 288 VAL A O 1
ATOM 2232 N N . ILE A 1 289 ? -13.479 2.481 17.007 1.00 98.19 289 ILE A N 1
ATOM 2233 C CA . ILE A 1 289 ? -12.732 3.511 17.740 1.00 98.19 289 ILE A CA 1
ATOM 2234 C C . ILE A 1 289 ? -13.230 3.633 19.183 1.00 98.19 289 ILE A C 1
ATOM 2236 O O . ILE A 1 289 ? -12.408 3.634 20.100 1.00 98.19 289 ILE A O 1
ATOM 2240 N N . ALA A 1 290 ? -14.543 3.717 19.406 1.00 97.31 290 ALA A N 1
ATOM 2241 C CA . ALA A 1 290 ? -15.106 3.861 20.746 1.00 97.31 290 ALA A CA 1
ATOM 2242 C C . ALA A 1 290 ? -14.810 2.636 21.625 1.00 97.31 290 ALA A C 1
ATOM 2244 O O . ALA A 1 290 ? -14.306 2.763 22.741 1.00 97.31 290 ALA A O 1
ATOM 2245 N N . GLU A 1 291 ? -15.064 1.438 21.107 1.00 97.94 291 GLU A N 1
ATOM 2246 C CA . GLU A 1 291 ? -14.889 0.187 21.844 1.00 97.94 291 GLU A CA 1
ATOM 2247 C C . GLU A 1 291 ? -13.420 -0.201 22.046 1.00 97.94 291 GLU A C 1
ATOM 2249 O O . GLU A 1 291 ? -13.109 -0.918 23.004 1.00 97.94 291 GLU A O 1
ATOM 2254 N N . SER A 1 292 ? -12.504 0.297 21.203 1.00 98.19 292 SER A N 1
ATOM 2255 C CA . SER A 1 292 ? -11.058 0.115 21.389 1.00 98.19 292 SER A CA 1
ATOM 2256 C C . SER A 1 292 ? -10.557 0.700 22.714 1.00 98.19 292 SER A C 1
ATOM 2258 O O . SER A 1 292 ? -9.525 0.267 23.224 1.00 98.19 292 SER A O 1
ATOM 2260 N N . GLY A 1 293 ? -11.258 1.699 23.268 1.00 96.94 293 GLY A N 1
ATOM 2261 C CA . GLY A 1 293 ? -10.811 2.459 24.437 1.00 96.94 293 GLY A CA 1
ATOM 2262 C C . GLY A 1 293 ? -9.531 3.268 24.193 1.00 96.94 293 GLY A C 1
ATOM 2263 O O . GLY A 1 293 ? -8.954 3.793 25.142 1.00 96.94 293 GLY A O 1
ATOM 2264 N N . PHE A 1 294 ? -9.066 3.382 22.942 1.00 97.44 294 PHE A N 1
ATOM 2265 C CA . PHE A 1 294 ? -7.776 3.992 22.614 1.00 97.44 294 PHE A CA 1
ATOM 2266 C C . PHE A 1 294 ? -7.688 5.451 23.065 1.00 97.44 294 PHE A C 1
ATOM 2268 O O . PHE A 1 294 ? -6.659 5.892 23.580 1.00 97.44 294 PHE A O 1
ATOM 2275 N N . PHE A 1 295 ? -8.780 6.200 22.905 1.00 95.94 295 PHE A N 1
ATOM 2276 C CA . PHE A 1 295 ? -8.847 7.595 23.316 1.00 95.94 295 PHE A CA 1
ATOM 2277 C C . PHE A 1 295 ? -9.193 7.794 24.798 1.00 95.94 295 PHE A C 1
ATOM 2279 O O . PHE A 1 295 ? -9.153 8.943 25.214 1.00 95.94 295 PHE A O 1
ATOM 2286 N N . GLY A 1 296 ? -9.421 6.751 25.601 1.00 85.88 296 GLY A N 1
ATOM 2287 C CA . GLY A 1 296 ? -9.808 6.878 27.015 1.00 85.88 296 GLY A CA 1
ATOM 2288 C C . GLY A 1 296 ? -11.306 7.036 27.226 1.00 85.88 296 GLY A C 1
ATOM 2289 O O . GLY A 1 296 ? -11.892 7.959 26.618 1.00 85.88 296 GLY A O 1
#

Solvent-accessible surface area (backbone atoms only — not comparable to full-atom values): 15316 Å² total; per-residue (Å²): 111,46,77,52,68,53,65,44,67,66,49,49,54,49,36,55,67,34,92,46,70,66,58,18,42,52,51,38,45,66,67,64,44,52,83,42,44,67,60,33,43,76,74,74,47,50,68,70,69,45,38,44,76,63,31,34,59,56,66,52,39,32,86,92,33,28,71,62,44,54,52,38,54,48,48,39,57,76,66,38,38,67,63,45,28,54,53,22,48,54,54,50,55,58,70,40,58,95,46,52,94,37,37,74,53,65,54,32,37,35,38,66,42,72,23,64,42,84,92,44,67,81,49,60,35,43,55,66,45,7,67,54,67,49,44,36,39,38,35,36,25,82,71,42,79,72,43,62,67,22,41,39,30,54,35,25,20,25,48,40,35,24,50,29,46,30,8,36,95,60,57,22,53,56,36,83,66,23,33,41,30,31,20,38,47,47,3,43,16,52,47,41,14,24,71,77,70,36,72,87,46,58,50,58,53,49,71,68,46,64,70,93,48,45,71,64,49,46,59,56,46,71,78,39,36,82,41,53,54,74,53,53,39,49,10,52,35,41,4,22,68,51,9,63,76,67,77,31,56,82,44,101,42,59,58,22,42,23,36,28,50,14,31,51,32,46,52,37,29,30,74,75,68,71,55,53,58,69,63,53,52,57,50,62,48,67,58,50,49,61,73,21,49,70,82,111

Foldseek 3Di:
DDEAEQPQLVLLVCLLVQPDLVSNLVSCCPRVFVLCQVVQVVVVHGDPVSVVVQQDDSCCSPPVNVVVVVVVSVLCVVLVLSVLLVVLLVVLVVVLVVCPVLQQADYAYEYEEEGPCVVPVLQVFWAWAQQAARYTYIYGDPDDPLVSLQSSLRSQLSSLNNRLNRRVVPQFQPLQQWLLSVLLSLLLSQLRSCVVRNPSNRGSLAVVFDPVCLLVLLVVVVVRRGHHDDLSSVCNQQHQVVCVVVVGPHDHGDGRNSNNLSNLLQVLLCVQPVDDSSVVSNPDSVVSNVNSVSSD